Protein AF-A0A0J6UBH5-F1 (afdb_monomer_lite)

Secondary structure (DSSP, 8-state):
----EEE----S-HHHHTTB-SEEES-SEEEEEE----SS-SSS-GGGSTTHHHHHHHHHHHHHHHSS-EEEE--TTT-SEEEEEEESS-EEE----TT---EEEEEEE-TT-HHHHHHHIIIIISHHHHHHHHHHHTTB--TTT-BTBPPTT-SSTT---GGG-SSTTT-TTSSSPP------TT-

pLDDT: mean 91.79, std 8.65, range [55.69, 98.62]

Structure (mmCIF, N/CA/C/O backbone):
data_AF-A0A0J6UBH5-F1
#
_entry.id   AF-A0A0J6UBH5-F1
#
loop_
_atom_site.group_PDB
_atom_site.id
_atom_site.type_symbol
_atom_site.label_atom_id
_atom_site.label_alt_id
_atom_site.label_comp_id
_atom_site.label_asym_id
_atom_site.label_entity_id
_atom_site.label_seq_id
_atom_site.pdbx_PDB_ins_code
_atom_site.Cartn_x
_atom_site.Cartn_y
_atom_site.Cartn_z
_atom_site.occupancy
_atom_site.B_iso_or_equiv
_atom_site.auth_seq_id
_atom_site.auth_comp_id
_atom_site.auth_asym_id
_atom_site.auth_atom_id
_atom_site.pdbx_PDB_model_num
ATOM 1 N N . MET A 1 1 ? -21.261 4.735 -14.559 1.00 55.69 1 MET A N 1
ATOM 2 C CA . MET A 1 1 ? -20.209 3.841 -14.035 1.00 55.69 1 MET A CA 1
ATOM 3 C C . MET A 1 1 ? -20.757 3.149 -12.804 1.00 55.69 1 MET A C 1
ATOM 5 O O . MET A 1 1 ? -21.603 3.748 -12.148 1.00 55.69 1 MET A O 1
ATOM 9 N N . ALA A 1 2 ? -20.365 1.900 -12.548 1.00 64.56 2 ALA A N 1
ATOM 10 C CA . ALA A 1 2 ? -20.697 1.248 -11.283 1.00 64.56 2 ALA A CA 1
ATOM 11 C C . ALA A 1 2 ? -20.038 2.026 -10.136 1.00 64.56 2 ALA A C 1
ATOM 13 O O . ALA A 1 2 ? -18.933 2.537 -10.309 1.00 64.56 2 ALA A O 1
ATOM 14 N N . ASP A 1 3 ? -20.731 2.149 -9.008 1.00 82.44 3 ASP A N 1
ATOM 15 C CA . ASP A 1 3 ? -20.144 2.729 -7.805 1.00 82.44 3 ASP A CA 1
ATOM 16 C C . ASP A 1 3 ? -19.111 1.745 -7.243 1.00 82.44 3 ASP A C 1
ATOM 18 O O . ASP A 1 3 ? -19.461 0.633 -6.832 1.00 82.44 3 ASP A O 1
ATOM 22 N N . LEU A 1 4 ? -17.836 2.135 -7.307 1.00 92.00 4 LEU A N 1
ATOM 23 C CA . LEU A 1 4 ? -16.700 1.349 -6.827 1.00 92.00 4 LEU A CA 1
ATOM 24 C C . LEU A 1 4 ? -16.402 1.604 -5.348 1.00 92.00 4 LEU A C 1
ATOM 26 O O . LEU A 1 4 ? -15.476 1.002 -4.814 1.00 92.00 4 LEU A O 1
ATOM 30 N N . PHE A 1 5 ? -17.187 2.439 -4.673 1.00 95.19 5 PHE A N 1
ATOM 31 C CA . PHE A 1 5 ? -17.070 2.683 -3.245 1.00 95.19 5 PHE A CA 1
ATOM 32 C C . PHE A 1 5 ? -18.178 1.952 -2.480 1.00 95.19 5 PHE A C 1
ATOM 34 O O . PHE A 1 5 ? -19.341 1.945 -2.882 1.00 95.19 5 PHE A O 1
ATOM 41 N N . LYS A 1 6 ? -17.830 1.338 -1.346 1.00 94.25 6 LYS A N 1
ATOM 42 C CA . LYS A 1 6 ? -18.803 0.863 -0.355 1.00 94.25 6 LYS A CA 1
ATOM 43 C C . LYS A 1 6 ? -18.432 1.390 1.033 1.00 94.25 6 LYS A C 1
ATOM 45 O O . LYS A 1 6 ? -17.287 1.208 1.451 1.00 94.25 6 LYS A O 1
ATOM 50 N N . PRO A 1 7 ? -19.375 1.991 1.780 1.00 93.38 7 PRO A N 1
ATOM 51 C CA . PRO A 1 7 ? -19.155 2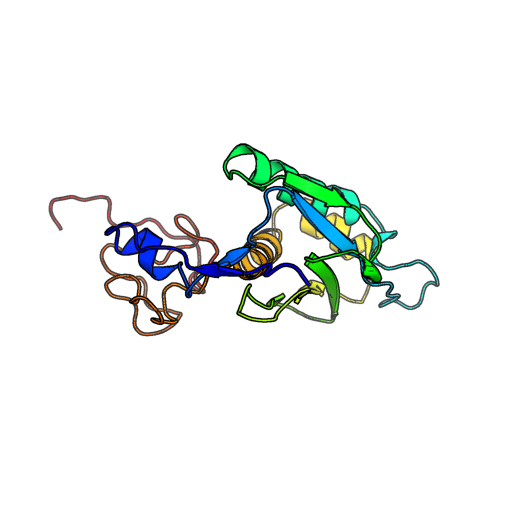.298 3.185 1.00 93.38 7 PRO A CA 1
ATOM 52 C C . PRO A 1 7 ? -18.850 1.029 3.986 1.00 93.38 7 PRO A C 1
ATOM 54 O O . PRO A 1 7 ? -19.449 -0.023 3.747 1.00 93.38 7 PRO A O 1
ATOM 57 N N . VAL A 1 8 ? -17.950 1.138 4.960 1.00 91.94 8 VAL A N 1
ATOM 58 C CA . VAL A 1 8 ? -17.619 0.050 5.889 1.00 91.94 8 VAL A CA 1
ATOM 59 C C . VAL A 1 8 ? -18.174 0.402 7.263 1.00 91.94 8 VAL A C 1
ATOM 61 O O . VAL A 1 8 ? -17.952 1.497 7.772 1.00 91.94 8 VAL A O 1
ATOM 64 N N . ALA A 1 9 ? -18.933 -0.520 7.852 1.00 90.88 9 ALA A N 1
ATOM 65 C CA . ALA A 1 9 ? -19.454 -0.357 9.202 1.00 90.88 9 ALA A CA 1
ATOM 66 C C . ALA A 1 9 ? -18.353 -0.596 10.244 1.00 90.88 9 ALA A C 1
ATOM 68 O O . ALA A 1 9 ? -17.495 -1.459 10.056 1.00 90.88 9 ALA A O 1
ATOM 69 N N . LEU A 1 10 ? -18.428 0.126 11.362 1.00 90.88 10 LEU A N 1
ATOM 70 C CA . LEU A 1 10 ? -17.539 -0.088 12.500 1.00 90.88 10 LEU A CA 1
ATOM 71 C C . LEU A 1 10 ? -17.796 -1.450 13.151 1.00 90.88 10 LEU A C 1
ATOM 73 O O . LEU A 1 10 ? -18.933 -1.920 13.243 1.00 90.88 10 LEU A O 1
ATOM 77 N N . THR A 1 11 ? -16.719 -2.066 13.614 1.00 92.00 11 THR A N 1
ATOM 78 C CA . THR A 1 11 ? -16.694 -3.396 14.228 1.00 92.00 11 THR A CA 1
ATOM 79 C C . THR A 1 11 ? -17.006 -3.356 15.724 1.00 92.00 11 THR A C 1
ATOM 81 O O . THR A 1 11 ? -17.387 -4.376 16.301 1.00 92.00 11 THR A O 1
ATOM 84 N N . GLY A 1 12 ? -16.845 -2.192 16.361 1.00 92.12 12 GLY A N 1
ATOM 85 C CA . GLY A 1 12 ? -16.895 -2.018 17.812 1.00 92.12 12 GLY A CA 1
ATOM 86 C C . GLY A 1 12 ? -15.552 -2.282 18.502 1.00 92.12 12 GLY A C 1
ATOM 87 O O . GLY A 1 12 ? -15.452 -2.110 19.717 1.00 92.12 12 GLY A O 1
ATOM 88 N N . ASN A 1 13 ? -14.517 -2.688 17.759 1.00 92.06 13 ASN A N 1
ATOM 89 C CA . ASN A 1 13 ? -13.154 -2.801 18.261 1.00 92.06 13 ASN A CA 1
ATOM 90 C C . ASN A 1 13 ? -12.383 -1.521 17.925 1.00 92.06 13 ASN A C 1
ATOM 92 O O . ASN A 1 13 ? -12.029 -1.298 16.772 1.00 92.06 13 ASN A O 1
ATOM 96 N N . ALA A 1 14 ? -12.054 -0.724 18.943 1.00 89.62 14 ALA A N 1
ATOM 97 C CA . ALA A 1 14 ? -11.378 0.563 18.767 1.00 89.62 14 ALA A CA 1
ATOM 98 C C . ALA A 1 14 ? -10.021 0.478 18.041 1.00 89.62 14 ALA A C 1
ATOM 100 O O . ALA A 1 14 ? -9.611 1.456 17.426 1.00 89.62 14 ALA A O 1
ATOM 101 N N . VAL A 1 15 ? -9.325 -0.665 18.091 1.00 89.44 15 VAL A N 1
ATOM 102 C CA . VAL A 1 15 ? -8.067 -0.861 17.352 1.00 89.44 15 VAL A CA 1
ATOM 103 C C . VAL A 1 15 ? -8.342 -0.965 15.857 1.00 89.44 15 VAL A C 1
ATOM 105 O O . VAL A 1 15 ? -7.745 -0.235 15.074 1.00 89.44 15 VAL A O 1
ATOM 108 N N . VAL A 1 16 ? -9.286 -1.822 15.466 1.00 91.62 16 VAL A N 1
ATOM 109 C CA . VAL A 1 16 ? -9.662 -2.017 14.057 1.00 91.62 16 VAL A CA 1
ATOM 110 C C . VAL A 1 16 ? -10.356 -0.772 13.510 1.00 91.62 16 VAL A C 1
ATOM 112 O O . VAL A 1 16 ? -9.998 -0.281 12.445 1.00 91.62 16 VAL A O 1
ATOM 115 N N . ASP A 1 17 ? -11.306 -0.227 14.266 1.00 92.12 17 ASP A N 1
ATOM 116 C CA . ASP A 1 17 ? -12.114 0.922 13.858 1.00 92.12 17 ASP A CA 1
ATOM 117 C C . ASP A 1 17 ? -11.266 2.185 13.676 1.00 92.12 17 ASP A C 1
ATOM 119 O O . ASP A 1 17 ? -11.584 3.000 12.814 1.00 92.12 17 ASP A O 1
ATOM 123 N N . SER A 1 18 ? -10.149 2.313 14.406 1.00 92.44 18 SER A N 1
ATOM 124 C CA . SER A 1 18 ? -9.205 3.425 14.222 1.00 92.44 18 SER A CA 1
ATOM 125 C C . SER A 1 18 ? -8.493 3.435 12.870 1.00 92.44 18 SER A C 1
ATOM 127 O O . SER A 1 18 ? -7.968 4.470 12.472 1.00 92.44 18 SER A O 1
ATOM 129 N N . LEU A 1 19 ? -8.474 2.297 12.172 1.00 94.19 19 LEU A N 1
ATOM 130 C CA . LEU A 1 19 ? -7.874 2.162 10.847 1.00 94.19 19 LEU A CA 1
ATOM 131 C C . LEU A 1 19 ? -8.915 2.298 9.731 1.00 94.19 19 LEU A C 1
ATOM 133 O O . LEU A 1 19 ? -8.538 2.383 8.571 1.00 94.19 19 LEU A O 1
ATOM 137 N N . ILE A 1 20 ? -10.213 2.309 10.033 1.00 91.75 20 ILE A N 1
ATOM 138 C CA . ILE A 1 20 ? -11.261 2.461 9.019 1.00 91.75 20 ILE A CA 1
ATOM 139 C C . ILE A 1 20 ? -11.473 3.959 8.774 1.00 91.75 20 ILE A C 1
ATOM 141 O O . ILE A 1 20 ? -11.759 4.699 9.708 1.00 91.75 20 ILE A O 1
ATOM 145 N N . ILE A 1 21 ? -11.400 4.410 7.519 1.00 86.44 21 ILE A N 1
ATOM 146 C CA . ILE A 1 21 ? -11.543 5.833 7.115 1.00 86.44 21 ILE A CA 1
ATOM 147 C C . ILE A 1 21 ? -12.786 6.106 6.251 1.00 86.44 21 ILE A C 1
ATOM 149 O O . ILE A 1 21 ? -12.882 7.072 5.509 1.00 86.44 21 ILE A O 1
ATOM 153 N N . GLY A 1 22 ? -13.797 5.240 6.348 1.00 80.81 22 GLY A N 1
ATOM 154 C CA . GLY A 1 22 ? -15.136 5.514 5.810 1.00 80.81 22 GLY A CA 1
ATOM 155 C C . GLY A 1 22 ? -15.597 4.597 4.680 1.00 80.81 22 GLY A C 1
ATOM 156 O O . GLY A 1 22 ? -16.806 4.478 4.472 1.00 80.81 22 GLY A O 1
ATOM 157 N N . GLY A 1 23 ? -14.705 3.870 4.006 1.00 89.38 23 GLY A N 1
ATOM 158 C CA . GLY A 1 23 ? -15.129 2.825 3.077 1.00 89.38 23 GLY A CA 1
ATOM 159 C C . GLY A 1 23 ? -14.006 2.069 2.383 1.00 89.38 23 GLY A C 1
ATOM 160 O O . GLY A 1 23 ? -12.828 2.282 2.640 1.00 89.38 23 GLY A O 1
ATOM 161 N N . ALA A 1 24 ? -14.408 1.144 1.520 1.00 94.69 24 ALA A N 1
ATOM 162 C CA . ALA A 1 24 ? -13.532 0.245 0.786 1.00 94.69 24 ALA A CA 1
ATOM 163 C C . ALA A 1 24 ? -13.988 0.136 -0.672 1.00 94.69 24 ALA A C 1
ATOM 165 O O . ALA A 1 24 ? -15.062 0.616 -1.050 1.00 94.69 24 ALA A O 1
ATOM 166 N N . TRP A 1 25 ? -13.203 -0.566 -1.483 1.00 96.50 25 TRP A N 1
ATOM 167 C CA . TRP A 1 25 ? -13.618 -0.913 -2.832 1.00 96.50 25 TRP A CA 1
ATOM 168 C C . TRP A 1 25 ? -14.851 -1.831 -2.840 1.00 96.50 25 TRP A C 1
ATOM 170 O O . TRP A 1 25 ? -14.930 -2.845 -2.136 1.00 96.50 25 TRP A O 1
ATOM 180 N N . ASN A 1 26 ? -15.819 -1.501 -3.687 1.00 95.94 26 ASN A N 1
ATOM 181 C CA . ASN A 1 26 ? -17.000 -2.305 -3.975 1.00 95.94 26 ASN A CA 1
ATOM 182 C C . ASN A 1 26 ? -16.742 -3.292 -5.123 1.00 95.94 26 ASN A C 1
ATOM 184 O O . ASN A 1 26 ? -17.467 -3.338 -6.115 1.00 95.94 26 ASN A O 1
ATOM 188 N N . ALA A 1 27 ? -15.671 -4.070 -4.992 1.00 94.56 27 ALA A N 1
ATOM 189 C CA . ALA A 1 27 ? -15.278 -5.100 -5.940 1.00 94.56 27 ALA A CA 1
ATOM 190 C C . ALA A 1 27 ? -14.711 -6.308 -5.186 1.00 94.56 27 ALA A C 1
ATOM 192 O O . ALA A 1 27 ? -14.121 -6.154 -4.119 1.00 94.56 27 ALA A O 1
ATOM 193 N N . ALA A 1 28 ? -14.911 -7.503 -5.741 1.00 95.50 28 ALA A N 1
ATOM 194 C CA . ALA A 1 28 ? -14.250 -8.721 -5.268 1.00 95.50 28 ALA A CA 1
ATOM 195 C C . ALA A 1 28 ? -12.888 -8.933 -5.946 1.00 95.50 28 ALA A C 1
ATOM 197 O O . ALA A 1 28 ? -12.066 -9.678 -5.436 1.00 95.50 28 ALA A O 1
ATOM 198 N N . THR A 1 29 ? -12.646 -8.265 -7.076 1.00 97.88 29 THR A N 1
ATOM 199 C CA . THR A 1 29 ? -11.381 -8.310 -7.807 1.00 97.88 29 THR A CA 1
ATOM 200 C C . THR A 1 29 ? -10.982 -6.893 -8.191 1.00 97.88 29 THR A C 1
ATOM 202 O O . THR A 1 29 ? -11.803 -6.163 -8.751 1.00 97.88 29 THR A O 1
ATOM 205 N N . LEU A 1 30 ? -9.742 -6.510 -7.899 1.00 98.12 30 LEU A N 1
ATOM 206 C CA . LEU A 1 30 ? -9.164 -5.220 -8.270 1.00 98.12 30 LEU A CA 1
ATOM 207 C C . LEU A 1 30 ? -8.087 -5.409 -9.331 1.00 98.12 30 LEU A C 1
ATOM 209 O O . LEU A 1 30 ? -7.245 -6.299 -9.229 1.00 98.12 30 LEU A O 1
ATOM 213 N N . THR A 1 31 ? -8.102 -4.546 -10.344 1.00 98.50 31 THR A N 1
ATOM 214 C CA . THR A 1 31 ? -7.020 -4.491 -11.328 1.00 98.50 31 THR A CA 1
ATOM 215 C C . THR A 1 31 ? -5.935 -3.553 -10.813 1.00 98.50 31 THR A C 1
ATOM 217 O O . THR A 1 31 ? -6.237 -2.406 -10.465 1.00 98.50 31 THR A O 1
ATOM 220 N N . TYR A 1 32 ? -4.687 -4.012 -10.776 1.00 98.62 32 TYR A N 1
ATOM 221 C CA . TYR A 1 32 ? -3.524 -3.160 -10.535 1.00 98.62 32 TYR A CA 1
ATOM 222 C C . TYR A 1 32 ? -2.697 -3.003 -11.811 1.00 98.62 32 TYR A C 1
ATOM 224 O O . TYR A 1 32 ? -2.703 -3.876 -12.678 1.00 98.62 32 TYR A O 1
ATOM 232 N N . GLY A 1 33 ? -2.001 -1.879 -11.934 1.00 98.44 33 GLY A N 1
ATOM 233 C CA . GLY A 1 33 ? -1.158 -1.574 -13.086 1.00 98.44 33 GLY A CA 1
ATOM 234 C C . GLY A 1 33 ? 0.050 -0.745 -12.679 1.00 98.44 33 GLY A C 1
ATOM 235 O O . GLY A 1 33 ? 0.047 -0.109 -11.628 1.00 98.44 33 GLY A O 1
ATOM 236 N N . PHE A 1 34 ? 1.075 -0.754 -13.522 1.00 98.56 34 PHE A N 1
ATOM 237 C CA . PHE A 1 34 ? 2.357 -0.103 -13.269 1.00 98.56 34 PHE A CA 1
ATOM 238 C C . PHE A 1 34 ? 2.522 1.096 -14.196 1.00 98.56 34 PHE A C 1
ATOM 240 O O . PHE A 1 34 ? 2.396 0.961 -15.414 1.00 98.56 34 PHE A O 1
ATOM 247 N N . LYS A 1 35 ? 2.747 2.275 -13.619 1.00 97.62 35 LYS A N 1
ATOM 248 C CA . LYS A 1 35 ? 2.962 3.507 -14.375 1.00 97.62 35 LYS A CA 1
ATOM 249 C C . LYS A 1 35 ? 4.303 3.417 -15.095 1.00 97.62 35 LYS A C 1
ATOM 251 O O . LYS A 1 35 ? 5.305 3.129 -14.457 1.00 97.62 35 LYS A O 1
ATOM 256 N N . ALA A 1 36 ? 4.302 3.689 -16.398 1.00 97.25 36 ALA A N 1
ATOM 257 C CA . ALA A 1 36 ? 5.528 3.694 -17.185 1.00 97.25 36 ALA A CA 1
ATOM 258 C C . ALA A 1 36 ? 6.434 4.854 -16.756 1.00 97.25 36 ALA A C 1
ATOM 260 O O . ALA A 1 36 ? 6.004 6.017 -16.783 1.00 97.25 36 ALA A O 1
ATOM 261 N N . GLN A 1 37 ? 7.657 4.533 -16.345 1.00 97.25 37 GLN A N 1
ATOM 262 C CA . GLN A 1 37 ? 8.640 5.479 -15.811 1.00 97.25 37 GLN A CA 1
ATOM 263 C C . GLN A 1 37 ? 10.063 5.047 -16.205 1.00 97.25 37 GLN A C 1
ATOM 265 O O . GLN A 1 37 ? 10.254 3.919 -16.629 1.00 97.25 37 GLN A O 1
ATOM 270 N N . ASP A 1 38 ? 11.032 5.957 -16.131 1.00 97.19 38 ASP A N 1
ATOM 271 C CA . ASP A 1 38 ? 12.460 5.691 -16.396 1.00 97.19 38 ASP A CA 1
ATOM 272 C C . ASP A 1 38 ? 13.270 6.684 -15.541 1.00 97.19 38 ASP A C 1
ATOM 274 O O . ASP A 1 38 ? 13.708 7.740 -16.014 1.00 97.19 38 ASP A O 1
ATOM 278 N N . ILE A 1 39 ? 13.309 6.433 -14.228 1.00 97.12 39 ILE A N 1
ATOM 279 C CA . ILE A 1 39 ? 13.870 7.335 -13.208 1.00 97.12 39 ILE A CA 1
ATOM 280 C C . ILE A 1 39 ? 15.372 7.531 -13.407 1.00 97.12 39 ILE A C 1
ATOM 282 O O . ILE A 1 39 ? 15.858 8.658 -13.256 1.00 97.12 39 ILE A O 1
ATOM 286 N N . ASP A 1 40 ? 16.106 6.464 -13.730 1.00 95.56 40 ASP A N 1
ATOM 287 C CA . ASP A 1 40 ? 17.561 6.516 -13.906 1.00 95.56 40 ASP A CA 1
ATOM 288 C C . ASP A 1 40 ? 18.001 6.745 -15.371 1.00 95.56 40 ASP A C 1
ATOM 290 O O . ASP A 1 40 ? 19.198 6.859 -15.660 1.00 95.56 40 ASP A O 1
ATOM 294 N N . ALA A 1 41 ? 17.029 6.964 -16.268 1.00 95.88 41 ALA A N 1
ATOM 295 C CA . ALA A 1 41 ? 17.195 7.351 -17.669 1.00 95.88 41 ALA A CA 1
ATOM 296 C C . ALA A 1 41 ? 18.014 6.345 -18.499 1.00 95.88 41 ALA A C 1
ATOM 298 O O . ALA A 1 41 ? 18.800 6.736 -19.377 1.00 95.88 41 ALA A O 1
ATOM 299 N N . ASN A 1 42 ? 17.851 5.051 -18.223 1.00 95.38 42 ASN A N 1
ATOM 300 C CA . ASN A 1 42 ? 18.552 3.970 -18.913 1.00 95.38 42 ASN A CA 1
ATOM 301 C C . ASN A 1 42 ? 17.777 3.420 -20.134 1.00 95.38 42 ASN A C 1
ATOM 303 O O . ASN A 1 42 ? 18.336 2.639 -20.916 1.00 95.38 42 ASN A O 1
ATOM 307 N N . GLY A 1 43 ? 16.534 3.871 -20.346 1.00 96.81 43 GLY A N 1
ATOM 308 C CA . GLY A 1 43 ? 15.666 3.472 -21.455 1.00 96.81 43 GLY A CA 1
ATOM 309 C C . GLY A 1 43 ? 14.872 2.181 -21.226 1.00 96.81 43 GLY A C 1
ATOM 310 O O . GLY A 1 43 ? 14.306 1.653 -22.190 1.00 96.81 43 GLY A O 1
ATOM 311 N N . ILE A 1 44 ? 14.849 1.661 -20.001 1.00 96.94 44 ILE A N 1
ATOM 312 C CA . ILE A 1 44 ? 14.022 0.541 -19.542 1.00 96.94 44 ILE A CA 1
ATOM 313 C C . ILE A 1 44 ? 12.916 1.124 -18.657 1.00 96.94 44 ILE A C 1
ATOM 315 O O . ILE A 1 44 ? 13.123 2.118 -17.975 1.00 96.94 44 ILE A O 1
ATOM 319 N N . ASP A 1 45 ? 11.718 0.540 -18.711 1.00 97.69 45 ASP A N 1
ATOM 320 C CA . ASP A 1 45 ? 10.651 0.941 -17.795 1.00 97.69 45 ASP A CA 1
ATOM 321 C C . ASP A 1 45 ? 11.032 0.533 -16.363 1.00 97.69 45 ASP A C 1
ATOM 323 O O . ASP A 1 45 ? 11.412 -0.620 -16.149 1.00 97.69 45 ASP A O 1
ATOM 327 N N . ASP A 1 46 ? 10.900 1.431 -15.389 1.00 97.38 46 ASP A N 1
ATOM 328 C CA . ASP A 1 46 ? 11.323 1.217 -14.001 1.00 97.38 46 ASP A CA 1
ATOM 329 C C . ASP A 1 46 ? 10.784 -0.101 -13.420 1.00 97.38 46 ASP A C 1
ATOM 331 O O . ASP A 1 46 ? 11.488 -0.818 -12.711 1.00 97.38 46 ASP A O 1
ATOM 335 N N . PHE A 1 47 ? 9.537 -0.470 -13.734 1.00 97.31 47 PHE A N 1
ATOM 336 C CA . PHE A 1 47 ? 8.936 -1.717 -13.241 1.00 97.31 47 PHE A CA 1
ATOM 337 C C . PHE A 1 47 ? 9.400 -2.977 -13.987 1.00 97.31 47 PHE A C 1
ATOM 339 O O . PHE A 1 47 ? 9.157 -4.088 -13.508 1.00 97.31 47 PHE A O 1
ATOM 346 N N . ASP A 1 48 ? 10.056 -2.827 -15.136 1.00 97.31 48 ASP A N 1
ATOM 347 C CA . ASP A 1 48 ? 10.753 -3.903 -15.849 1.00 97.31 48 ASP A CA 1
ATOM 348 C C . ASP A 1 48 ? 12.218 -4.047 -15.393 1.00 97.31 48 ASP A C 1
ATOM 350 O O . ASP A 1 48 ? 12.912 -4.988 -15.798 1.00 97.31 48 ASP A O 1
ATOM 354 N N . GLU A 1 49 ? 12.692 -3.168 -14.508 1.00 96.19 49 GLU A N 1
ATOM 355 C CA . GLU A 1 49 ? 14.005 -3.277 -13.890 1.00 96.19 49 GLU A CA 1
ATOM 356 C C . GLU A 1 49 ? 13.993 -4.115 -12.613 1.00 96.19 49 GLU A C 1
ATOM 358 O O . GLU A 1 49 ? 13.316 -3.826 -11.629 1.00 96.19 49 GLU A O 1
ATOM 363 N N . GLY A 1 50 ? 14.820 -5.159 -12.583 1.00 93.00 50 GLY A N 1
ATOM 364 C CA . GLY A 1 50 ? 14.863 -6.047 -11.426 1.00 93.00 50 GLY A CA 1
ATOM 365 C C . GLY A 1 50 ? 13.591 -6.878 -11.338 1.00 93.00 50 GLY A C 1
ATOM 366 O O . GLY A 1 50 ? 13.233 -7.550 -12.302 1.00 93.00 50 GLY A O 1
ATOM 367 N N . ASP A 1 51 ? 12.959 -6.905 -10.167 1.00 93.00 51 ASP A N 1
ATOM 368 C CA . ASP A 1 51 ? 11.838 -7.813 -9.916 1.00 93.00 51 ASP A CA 1
ATOM 369 C C . ASP A 1 51 ? 10.572 -7.144 -9.361 1.00 93.00 51 ASP A C 1
ATOM 371 O O . ASP A 1 51 ? 9.661 -7.837 -8.905 1.00 93.00 51 ASP A O 1
ATOM 375 N N . TRP A 1 52 ? 10.466 -5.815 -9.468 1.00 95.31 52 TRP A N 1
ATOM 376 C CA . TRP A 1 52 ? 9.370 -5.036 -8.887 1.00 95.31 52 TRP A CA 1
ATOM 377 C C . TRP A 1 52 ? 7.986 -5.652 -9.106 1.00 95.31 52 TRP A C 1
ATOM 379 O O . TRP A 1 52 ? 7.236 -5.823 -8.148 1.00 95.31 52 TRP A O 1
ATOM 389 N N . LYS A 1 53 ? 7.650 -6.071 -10.332 1.00 95.94 53 LYS A N 1
ATOM 390 C CA . LYS A 1 53 ? 6.347 -6.701 -10.616 1.00 95.94 53 LYS A CA 1
ATOM 391 C C . LYS A 1 53 ? 6.090 -7.957 -9.778 1.00 95.94 53 LYS A C 1
ATOM 393 O O . LYS A 1 53 ? 4.987 -8.132 -9.264 1.00 95.94 53 LYS A O 1
ATOM 398 N N . ALA A 1 54 ? 7.102 -8.808 -9.599 1.00 95.12 54 ALA A N 1
ATOM 399 C CA . ALA A 1 54 ? 7.002 -9.988 -8.745 1.00 95.12 54 ALA A CA 1
ATOM 400 C C . ALA A 1 54 ? 6.833 -9.597 -7.270 1.00 95.12 54 ALA A C 1
ATOM 402 O O . ALA A 1 54 ? 5.981 -10.161 -6.588 1.00 95.12 54 ALA A O 1
ATOM 403 N N . PHE A 1 55 ? 7.570 -8.588 -6.800 1.00 94.69 55 PHE A N 1
ATOM 404 C CA . PHE A 1 55 ? 7.457 -8.083 -5.431 1.00 94.69 55 PHE A CA 1
ATOM 405 C C . PHE A 1 55 ? 6.048 -7.551 -5.115 1.00 94.69 55 PHE A C 1
ATOM 407 O O . PHE A 1 55 ? 5.440 -7.959 -4.125 1.00 94.69 55 PHE A O 1
ATOM 414 N N . TYR A 1 56 ? 5.479 -6.708 -5.983 1.00 96.00 56 TYR A N 1
ATOM 415 C CA . TYR A 1 56 ? 4.102 -6.226 -5.822 1.00 96.00 56 TYR A CA 1
ATOM 416 C C . TYR A 1 56 ? 3.086 -7.367 -5.887 1.00 96.00 56 TYR A C 1
ATOM 418 O O . TYR A 1 56 ? 2.162 -7.418 -5.073 1.00 96.00 56 TYR A O 1
ATOM 426 N N . LYS A 1 57 ? 3.272 -8.314 -6.816 1.00 96.25 57 LYS A N 1
ATOM 427 C CA . LYS A 1 57 ? 2.413 -9.494 -6.913 1.00 96.25 57 LYS A CA 1
ATOM 428 C C . LYS A 1 57 ? 2.405 -10.303 -5.613 1.00 96.25 57 LYS A C 1
ATOM 430 O O . LYS A 1 57 ? 1.338 -10.715 -5.174 1.00 96.25 57 LYS A O 1
ATOM 435 N N . GLU A 1 58 ? 3.554 -10.499 -4.975 1.00 94.88 58 GLU A N 1
ATOM 436 C CA . GLU A 1 58 ? 3.641 -11.214 -3.696 1.00 94.88 58 GLU A CA 1
ATOM 437 C C . GLU A 1 58 ? 2.892 -10.495 -2.567 1.00 94.88 58 GLU A C 1
ATOM 439 O O . GLU A 1 58 ? 2.238 -11.154 -1.754 1.00 94.88 58 GLU A O 1
ATOM 444 N N . ILE A 1 59 ? 2.924 -9.157 -2.528 1.00 94.94 59 ILE A N 1
ATOM 445 C CA . ILE A 1 59 ? 2.125 -8.383 -1.567 1.00 94.94 59 ILE A CA 1
ATOM 446 C C . ILE A 1 59 ? 0.631 -8.609 -1.820 1.00 94.94 59 ILE A C 1
ATOM 448 O O . ILE A 1 59 ? -0.104 -8.929 -0.885 1.00 94.94 59 ILE A O 1
ATOM 452 N N . TYR A 1 60 ? 0.175 -8.493 -3.068 1.00 97.50 60 TYR A N 1
ATOM 453 C CA . TYR A 1 60 ? -1.233 -8.705 -3.412 1.00 97.50 60 TYR A CA 1
ATOM 454 C C . TYR A 1 60 ? -1.703 -10.143 -3.161 1.00 97.50 60 TYR A C 1
ATOM 456 O O . TYR A 1 60 ? -2.799 -10.350 -2.632 1.00 97.50 60 TYR A O 1
ATOM 464 N N . ASP A 1 61 ? -0.871 -11.138 -3.470 1.00 96.62 61 ASP A N 1
ATOM 465 C CA . ASP A 1 61 ? -1.147 -12.545 -3.173 1.00 96.62 61 ASP A CA 1
ATOM 466 C C . ASP A 1 61 ? -1.249 -12.759 -1.650 1.00 96.62 61 ASP A C 1
ATOM 468 O O . ASP A 1 61 ? -2.154 -13.445 -1.174 1.00 96.62 61 ASP A O 1
ATOM 472 N N . SER A 1 62 ? -0.373 -12.120 -0.864 1.00 95.00 62 SER A N 1
ATOM 473 C CA . SER A 1 62 ? -0.432 -12.145 0.602 1.00 95.00 62 SER A CA 1
ATOM 474 C C . SER A 1 62 ? -1.734 -11.543 1.136 1.00 95.00 62 SER A C 1
ATOM 476 O O . SER A 1 62 ? -2.397 -12.170 1.963 1.00 95.00 62 SER A O 1
ATOM 478 N N . VAL A 1 63 ? -2.150 -10.379 0.624 1.00 96.38 63 VAL A N 1
ATOM 479 C CA . VAL A 1 63 ? -3.427 -9.746 0.998 1.00 96.38 63 VAL A CA 1
ATOM 480 C C . VAL A 1 63 ? -4.614 -10.644 0.651 1.00 96.38 63 VAL A C 1
ATOM 482 O O . VAL A 1 63 ? -5.480 -10.861 1.498 1.00 96.38 63 VAL A O 1
ATOM 485 N N . SER A 1 64 ? -4.625 -11.237 -0.545 1.00 97.44 64 SER A N 1
ATOM 486 C CA . SER A 1 64 ? -5.698 -12.146 -0.990 1.00 97.44 64 SER A CA 1
ATOM 487 C C . SER A 1 64 ? -5.834 -13.388 -0.100 1.00 97.44 64 SER A C 1
ATOM 489 O O . SER A 1 64 ? -6.914 -13.964 0.011 1.00 97.44 64 SER A O 1
ATOM 491 N N . ASN A 1 65 ? -4.760 -13.807 0.580 1.00 97.12 65 ASN A N 1
ATOM 492 C CA . ASN A 1 65 ? -4.803 -14.968 1.474 1.00 97.12 65 ASN A CA 1
ATOM 493 C C . ASN A 1 65 ? -5.606 -14.724 2.761 1.00 97.12 65 ASN A C 1
ATOM 495 O O . ASN A 1 65 ? -6.050 -15.692 3.382 1.00 97.12 65 ASN A O 1
ATOM 499 N N . PHE A 1 66 ? -5.772 -13.470 3.195 1.00 94.69 66 PHE A N 1
ATOM 500 C CA . PHE A 1 66 ? -6.504 -13.142 4.427 1.00 94.69 66 PHE A CA 1
ATOM 501 C C . PHE A 1 66 ? -7.695 -12.200 4.219 1.00 94.69 66 PHE A C 1
ATOM 503 O O . PHE A 1 66 ? -8.557 -12.112 5.096 1.00 94.69 66 PHE A O 1
ATOM 510 N N . ALA A 1 67 ? -7.765 -11.502 3.087 1.00 93.88 67 ALA A N 1
ATOM 511 C CA . ALA A 1 67 ? -8.853 -10.601 2.739 1.00 93.88 67 ALA A CA 1
ATOM 512 C C . ALA A 1 67 ? -9.722 -11.191 1.620 1.00 93.88 67 ALA A C 1
ATOM 514 O O . ALA A 1 67 ? -9.246 -11.892 0.737 1.00 93.88 67 ALA A O 1
ATOM 515 N N . ALA A 1 68 ? -11.019 -10.878 1.631 1.00 94.50 68 ALA A N 1
ATOM 516 C CA . ALA A 1 68 ? -11.958 -11.301 0.590 1.00 94.50 68 ALA A CA 1
ATOM 517 C C . ALA A 1 68 ? -11.888 -10.380 -0.647 1.00 94.50 68 ALA A C 1
ATOM 519 O O . ALA A 1 68 ? -12.881 -9.746 -1.015 1.00 94.50 68 ALA A O 1
ATOM 520 N N . VAL A 1 69 ? -10.697 -10.262 -1.234 1.00 96.62 69 VAL A N 1
ATOM 521 C CA . VAL A 1 69 ? -10.412 -9.496 -2.451 1.00 96.62 69 VAL A CA 1
ATOM 522 C C . VAL A 1 69 ? -9.279 -10.173 -3.216 1.00 96.62 69 VAL A C 1
ATOM 524 O O . VAL A 1 69 ? -8.268 -10.530 -2.623 1.00 96.62 69 VAL A O 1
ATOM 527 N N . ASP A 1 70 ? -9.459 -10.324 -4.522 1.00 98.38 70 ASP A N 1
ATOM 528 C CA . ASP A 1 70 ? -8.443 -10.815 -5.447 1.00 98.38 70 ASP A CA 1
ATOM 529 C C . ASP A 1 70 ? -7.820 -9.652 -6.229 1.00 98.38 70 ASP A C 1
ATOM 531 O O . ASP A 1 70 ? -8.446 -8.605 -6.434 1.00 98.38 70 ASP A O 1
ATOM 535 N N . PHE A 1 71 ? -6.612 -9.858 -6.747 1.00 98.62 71 PHE A N 1
ATOM 536 C CA . PHE A 1 71 ? -5.909 -8.869 -7.561 1.00 98.62 71 PHE A CA 1
ATOM 537 C C . PHE A 1 71 ? -5.490 -9.453 -8.904 1.00 98.62 71 PHE A C 1
ATOM 539 O O . PHE A 1 71 ? -5.028 -10.592 -8.990 1.00 98.62 71 PHE A O 1
ATOM 546 N N . VAL A 1 72 ? -5.627 -8.653 -9.958 1.00 98.38 72 VAL A N 1
ATOM 547 C CA . VAL A 1 72 ? -5.183 -9.012 -11.307 1.00 98.38 72 VAL A CA 1
ATOM 548 C C . VAL A 1 72 ? -4.334 -7.892 -11.888 1.00 98.38 72 VAL A C 1
ATOM 550 O O . VAL A 1 72 ? -4.688 -6.721 -11.786 1.00 98.38 72 VAL A O 1
ATOM 553 N N . GLU A 1 73 ? -3.209 -8.244 -12.502 1.00 98.38 73 GLU A N 1
ATOM 554 C CA . GLU A 1 73 ? -2.415 -7.275 -13.255 1.00 98.38 73 GLU A CA 1
ATOM 555 C C . GLU A 1 73 ? -3.146 -6.904 -14.551 1.00 98.38 73 GLU A C 1
ATOM 557 O O . GLU A 1 73 ? -3.676 -7.773 -15.251 1.00 98.38 73 GLU A O 1
ATOM 562 N N . GLY A 1 74 ? -3.164 -5.618 -14.883 1.00 97.94 74 GLY A N 1
ATOM 563 C CA . GLY A 1 74 ? -3.717 -5.088 -16.123 1.00 97.94 74 GLY A CA 1
ATOM 564 C C . GLY A 1 74 ? -2.990 -3.824 -16.569 1.00 97.94 74 GLY A C 1
ATOM 565 O O . GLY A 1 74 ? -1.945 -3.457 -16.031 1.00 97.94 74 GLY A O 1
ATOM 566 N N . THR A 1 75 ? -3.538 -3.143 -17.575 1.00 97.62 75 THR A N 1
ATOM 567 C CA . THR A 1 75 ? -2.975 -1.858 -18.013 1.00 97.62 75 THR A CA 1
ATOM 568 C C . THR A 1 75 ? -3.361 -0.742 -17.043 1.00 97.62 75 THR A C 1
ATOM 570 O O . THR A 1 75 ? -4.371 -0.835 -16.341 1.00 97.62 75 THR A O 1
ATOM 573 N N . VAL A 1 76 ? -2.589 0.347 -17.023 1.00 96.75 76 VAL A N 1
ATOM 574 C CA . VAL A 1 76 ? -2.857 1.514 -16.162 1.00 96.75 76 VAL A CA 1
ATOM 575 C C . VAL A 1 76 ? -4.249 2.100 -16.417 1.00 96.75 76 VAL A C 1
ATOM 577 O O . VAL A 1 76 ? -4.920 2.521 -15.483 1.00 96.75 76 VAL A O 1
ATOM 580 N N . GLU A 1 77 ? -4.734 2.065 -17.659 1.00 96.12 77 GLU A N 1
ATOM 581 C CA . GLU A 1 77 ? -6.057 2.579 -18.040 1.00 96.12 77 GLU A CA 1
ATOM 582 C C . GLU A 1 77 ? -7.215 1.739 -17.482 1.00 96.12 77 GLU A C 1
ATOM 584 O O . GLU A 1 77 ? -8.343 2.223 -17.387 1.00 96.12 77 GLU A O 1
ATOM 589 N N . GLN A 1 78 ? -6.955 0.472 -17.156 1.00 95.50 78 GLN A N 1
ATOM 590 C CA . GLN A 1 78 ? -7.933 -0.460 -16.590 1.00 95.50 78 GLN A CA 1
ATOM 591 C C . GLN A 1 78 ? -7.799 -0.590 -15.068 1.00 95.50 78 GLN A C 1
ATOM 593 O O . GLN A 1 78 ? -8.714 -1.100 -14.415 1.00 95.50 78 GLN A O 1
ATOM 598 N N . ALA A 1 79 ? -6.670 -0.152 -14.510 1.00 97.81 79 ALA A N 1
ATOM 599 C CA . ALA A 1 79 ? -6.321 -0.335 -13.115 1.00 97.81 79 ALA A CA 1
ATOM 600 C C . ALA A 1 79 ? -7.140 0.564 -12.179 1.00 97.81 79 ALA A C 1
ATOM 602 O O . ALA A 1 79 ? -7.320 1.759 -12.407 1.00 97.81 79 ALA A O 1
ATOM 603 N N . GLN A 1 80 ? -7.595 -0.020 -11.073 1.00 98.00 80 GLN A N 1
ATOM 604 C CA . GLN A 1 80 ? -8.083 0.722 -9.911 1.00 98.00 80 GLN A CA 1
ATOM 605 C C . GLN A 1 80 ? -6.903 1.141 -9.024 1.00 98.00 80 GLN A C 1
ATOM 607 O O . GLN A 1 80 ? -6.952 2.195 -8.393 1.00 98.00 80 GLN A O 1
ATOM 612 N N . LEU A 1 81 ? -5.844 0.325 -8.996 1.00 98.50 81 LEU A N 1
ATOM 613 C CA . LEU A 1 81 ? -4.650 0.526 -8.177 1.00 98.50 81 LEU A CA 1
ATOM 614 C C . LEU A 1 81 ? -3.432 0.761 -9.079 1.00 98.50 81 LEU A C 1
ATOM 616 O O . LEU A 1 81 ? -2.852 -0.187 -9.609 1.00 98.50 81 LEU A O 1
ATOM 620 N N . ILE A 1 82 ? -3.033 2.015 -9.262 1.00 98.62 82 ILE A N 1
ATOM 621 C CA . ILE A 1 82 ? -1.905 2.378 -10.129 1.00 98.62 82 ILE A CA 1
ATOM 622 C C . ILE A 1 82 ? -0.651 2.529 -9.270 1.00 98.62 82 ILE A C 1
ATOM 624 O O . ILE A 1 82 ? -0.593 3.392 -8.399 1.00 98.62 82 ILE A O 1
ATOM 628 N N . GLN A 1 83 ? 0.357 1.702 -9.520 1.00 98.31 83 GLN A N 1
ATOM 629 C CA . GLN A 1 83 ? 1.630 1.729 -8.808 1.00 98.31 83 GLN A CA 1
ATOM 630 C C . GLN A 1 83 ? 2.620 2.618 -9.554 1.00 98.31 83 GLN A C 1
ATOM 632 O O . GLN A 1 83 ? 2.751 2.515 -10.776 1.00 98.31 83 GLN A O 1
ATOM 637 N N . ARG A 1 84 ? 3.319 3.480 -8.818 1.00 97.31 84 ARG A N 1
ATOM 638 C CA . ARG A 1 84 ? 4.435 4.287 -9.318 1.00 97.31 84 ARG A CA 1
ATOM 639 C C . ARG A 1 84 ? 5.605 4.229 -8.339 1.00 97.31 84 ARG A C 1
ATOM 641 O O . ARG A 1 84 ? 5.400 4.003 -7.145 1.00 97.31 84 ARG A O 1
ATOM 648 N N . LEU A 1 85 ? 6.806 4.462 -8.838 1.00 97.06 85 LEU A N 1
ATOM 649 C CA . LEU A 1 85 ? 7.989 4.703 -8.017 1.00 97.06 85 LEU A CA 1
ATOM 650 C C . LEU A 1 85 ? 8.312 6.195 -8.062 1.00 97.06 85 LEU A C 1
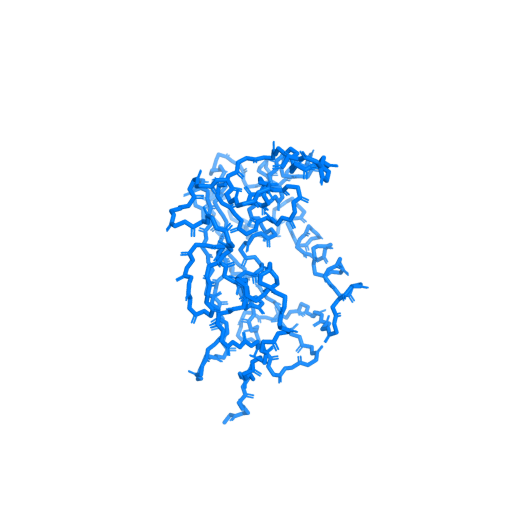ATOM 652 O O . LEU A 1 85 ? 8.145 6.830 -9.099 1.00 97.06 85 LEU A O 1
ATOM 656 N N . ASP A 1 86 ? 8.764 6.756 -6.947 1.00 95.81 86 ASP A N 1
ATOM 657 C CA . ASP A 1 86 ? 9.199 8.153 -6.876 1.00 95.81 86 ASP A CA 1
ATOM 658 C C . ASP A 1 86 ? 10.649 8.238 -6.388 1.00 95.81 86 ASP A C 1
ATOM 660 O O . ASP A 1 86 ? 11.214 7.286 -5.855 1.00 95.81 86 ASP A O 1
ATOM 664 N N . VAL A 1 87 ? 11.282 9.396 -6.557 1.00 94.94 87 VAL A N 1
ATOM 665 C CA . VAL A 1 87 ? 12.637 9.634 -6.046 1.00 94.94 87 VAL A CA 1
ATOM 666 C C . VAL A 1 87 ? 12.568 10.107 -4.596 1.00 94.94 87 VAL A C 1
ATOM 668 O O . VAL A 1 87 ? 11.975 11.147 -4.311 1.00 94.94 87 VAL A O 1
ATOM 671 N N . GLY A 1 88 ? 13.241 9.401 -3.685 1.00 91.56 88 GLY A N 1
ATOM 672 C CA . GLY A 1 88 ? 13.365 9.806 -2.282 1.00 91.56 88 GLY A CA 1
ATOM 673 C C . GLY A 1 88 ? 12.944 8.722 -1.296 1.00 91.56 88 GLY A C 1
ATOM 674 O O . GLY A 1 88 ? 13.003 7.539 -1.601 1.00 91.56 88 GLY A O 1
ATOM 675 N N . GLY A 1 89 ? 12.571 9.130 -0.082 1.00 88.31 89 GLY A N 1
ATOM 676 C CA . GLY A 1 89 ? 12.064 8.226 0.953 1.00 88.31 89 GLY A CA 1
ATOM 677 C C . GLY A 1 89 ? 10.611 8.531 1.309 1.00 88.31 89 GLY A C 1
ATOM 678 O O . GLY A 1 89 ? 10.173 9.672 1.173 1.00 88.31 89 GLY A O 1
ATOM 679 N N . GLY A 1 90 ? 9.902 7.522 1.817 1.00 90.69 90 GLY A N 1
ATOM 680 C CA . GLY A 1 90 ? 8.481 7.605 2.165 1.00 90.69 90 GLY A CA 1
ATOM 681 C C . GLY A 1 90 ? 7.575 7.094 1.048 1.00 90.69 90 GLY A C 1
ATOM 682 O O . GLY A 1 90 ? 8.041 6.459 0.103 1.00 90.69 90 GLY A O 1
ATOM 683 N N . GLY A 1 91 ? 6.283 7.360 1.175 1.00 94.88 91 GLY A N 1
ATOM 684 C CA . GLY A 1 91 ? 5.277 6.970 0.203 1.00 94.88 91 GLY A CA 1
ATOM 685 C C . GLY A 1 91 ? 4.054 7.870 0.283 1.00 94.88 91 GLY A C 1
ATOM 686 O O . GLY A 1 91 ? 3.949 8.726 1.165 1.00 94.88 91 GLY A O 1
ATOM 687 N N . GLU A 1 92 ? 3.168 7.705 -0.689 1.00 96.12 92 GLU A N 1
ATOM 688 C CA . GLU A 1 92 ? 1.845 8.311 -0.657 1.00 96.12 92 GLU A CA 1
ATOM 689 C C . GLU A 1 92 ? 0.835 7.443 -1.407 1.00 96.12 92 GLU A C 1
ATOM 691 O O . GLU A 1 92 ? 1.128 6.856 -2.453 1.00 96.12 92 GLU A O 1
ATOM 696 N N . SER A 1 93 ? -0.399 7.416 -0.920 1.00 97.19 93 SER A N 1
ATOM 697 C CA . SER A 1 93 ? -1.494 6.741 -1.597 1.00 97.19 93 SER A CA 1
ATOM 698 C C . SER A 1 93 ? -2.806 7.474 -1.387 1.00 97.19 93 SER A C 1
ATOM 700 O O . SER A 1 93 ? -3.079 8.042 -0.330 1.00 97.19 93 SER A O 1
ATOM 702 N N . GLY A 1 94 ? -3.658 7.410 -2.407 1.00 94.50 94 GLY A N 1
ATOM 703 C CA . GLY A 1 94 ? -5.074 7.708 -2.239 1.00 94.50 94 GLY A CA 1
ATOM 704 C C . GLY A 1 94 ? -5.798 6.615 -1.452 1.00 94.50 94 GLY A C 1
ATOM 705 O O . GLY A 1 94 ? -5.250 5.542 -1.180 1.00 94.50 94 GLY A O 1
ATOM 706 N N . THR A 1 95 ? -7.067 6.880 -1.152 1.00 94.31 95 THR A N 1
ATOM 707 C CA . THR A 1 95 ? -7.974 5.954 -0.471 1.00 94.31 95 THR A CA 1
ATOM 708 C C . THR A 1 95 ? -9.292 5.842 -1.254 1.00 94.31 95 THR A C 1
ATOM 710 O O . THR A 1 95 ? -9.692 6.794 -1.943 1.00 94.31 95 THR A O 1
ATOM 713 N N . PRO A 1 96 ? -9.994 4.694 -1.201 1.00 94.75 96 PRO A N 1
ATOM 714 C CA . PRO A 1 96 ? -11.297 4.544 -1.841 1.00 94.75 96 PRO A CA 1
ATOM 715 C C . PRO A 1 96 ? -12.294 5.555 -1.272 1.00 94.75 96 PRO A C 1
ATOM 717 O O . PRO A 1 96 ? -12.524 5.608 -0.067 1.00 94.75 96 PRO A O 1
ATOM 720 N N . SER A 1 97 ? -12.921 6.343 -2.142 1.00 93.19 97 SER A N 1
ATOM 721 C CA . SER A 1 97 ? -13.893 7.368 -1.748 1.00 93.19 97 SER A CA 1
ATOM 722 C C . SER A 1 97 ? -14.966 7.568 -2.828 1.00 93.19 97 SER A C 1
ATOM 724 O O . SER A 1 97 ? -14.786 7.121 -3.967 1.00 93.19 97 SER A O 1
ATOM 726 N N . PRO A 1 98 ? -16.117 8.194 -2.507 1.00 93.62 98 PRO A N 1
ATOM 727 C CA . PRO A 1 98 ? -17.211 8.356 -3.461 1.00 93.62 98 PRO A CA 1
ATOM 728 C C . PRO A 1 98 ? -16.773 9.019 -4.774 1.00 93.62 98 PRO A C 1
ATOM 730 O O . PRO A 1 98 ? -16.256 10.134 -4.785 1.00 93.62 98 PRO A O 1
ATOM 733 N N . GLY A 1 99 ? -17.024 8.340 -5.895 1.00 92.75 99 GLY A N 1
ATOM 734 C CA . GLY A 1 99 ? -16.684 8.826 -7.237 1.00 92.75 99 GLY A CA 1
ATOM 735 C C . GLY A 1 99 ? -15.244 8.555 -7.687 1.00 92.75 99 GLY A C 1
ATOM 736 O O . GLY A 1 99 ? -14.945 8.766 -8.864 1.00 92.75 99 GLY A O 1
ATOM 737 N N . VAL A 1 100 ? -14.373 8.045 -6.811 1.00 93.88 100 VAL A N 1
ATOM 738 C CA . VAL A 1 100 ? -13.032 7.583 -7.193 1.00 93.88 100 VAL A CA 1
ATOM 739 C C . VAL A 1 100 ? -13.139 6.242 -7.913 1.00 93.88 100 VAL A C 1
ATOM 741 O O . VAL A 1 100 ? -13.826 5.324 -7.470 1.00 93.88 100 VAL A O 1
ATOM 744 N N . THR A 1 101 ? -12.467 6.144 -9.059 1.00 95.25 101 THR A N 1
ATOM 745 C CA . THR A 1 101 ? -12.457 4.936 -9.904 1.00 95.25 101 THR A CA 1
ATOM 746 C C . THR A 1 101 ? -11.072 4.321 -10.056 1.00 95.25 101 THR A C 1
ATOM 748 O O . THR A 1 101 ? -10.964 3.133 -10.347 1.00 95.25 101 THR A O 1
ATOM 751 N N . SER A 1 102 ? -10.033 5.110 -9.799 1.00 96.62 102 SER A N 1
ATOM 752 C CA . SER A 1 102 ? -8.639 4.698 -9.725 1.00 96.62 102 SER A CA 1
ATOM 753 C C . SER A 1 102 ? -7.898 5.620 -8.760 1.00 96.62 102 SER A C 1
ATOM 755 O O . SER A 1 102 ? -8.270 6.785 -8.603 1.00 96.62 102 SER A O 1
ATOM 757 N N . LEU A 1 103 ? -6.837 5.117 -8.144 1.00 96.62 103 LEU A N 1
ATOM 758 C CA . LEU A 1 103 ? -5.905 5.894 -7.330 1.00 96.62 103 LEU A CA 1
ATOM 759 C C . LEU A 1 103 ? -4.472 5.540 -7.713 1.00 96.62 103 LEU A C 1
ATOM 761 O O . LEU A 1 103 ? -4.215 4.441 -8.210 1.00 96.62 103 LEU A O 1
ATOM 765 N N . GLU A 1 104 ? -3.549 6.463 -7.459 1.00 97.81 104 GLU A N 1
ATOM 766 C CA . GLU A 1 104 ? -2.121 6.187 -7.575 1.00 97.81 104 GLU A CA 1
ATOM 767 C C . GLU A 1 104 ? -1.499 5.976 -6.186 1.00 97.81 104 GLU A C 1
ATOM 769 O O . GLU A 1 104 ? -1.762 6.735 -5.251 1.00 97.81 104 GLU A O 1
ATOM 774 N N . THR A 1 105 ? -0.616 4.988 -6.086 1.00 98.19 105 THR A N 1
ATOM 775 C CA . THR A 1 105 ? 0.183 4.629 -4.909 1.00 98.19 105 THR A CA 1
ATOM 776 C C . THR A 1 105 ? 1.661 4.753 -5.287 1.00 98.19 105 THR A C 1
ATOM 778 O O . THR A 1 105 ? 2.085 4.188 -6.296 1.00 98.19 105 THR A O 1
ATOM 781 N N . ALA A 1 106 ? 2.422 5.544 -4.532 1.00 96.81 106 ALA A N 1
ATOM 782 C CA . ALA A 1 106 ? 3.846 5.804 -4.734 1.00 96.81 106 ALA A CA 1
ATOM 783 C C . ALA A 1 106 ? 4.656 5.324 -3.553 1.00 96.81 106 ALA A C 1
ATOM 785 O O . ALA A 1 106 ? 4.277 5.551 -2.405 1.00 96.81 106 ALA A O 1
ATOM 786 N N . VAL A 1 107 ? 5.836 4.793 -3.851 1.00 95.75 107 VAL A N 1
ATOM 787 C CA . VAL A 1 107 ? 6.886 4.632 -2.853 1.00 95.75 107 VAL A CA 1
ATOM 788 C C . VAL A 1 107 ? 8.202 5.165 -3.403 1.00 95.75 107 VAL A C 1
ATOM 790 O O . VAL A 1 107 ? 8.547 4.942 -4.565 1.00 95.75 107 VAL A O 1
ATOM 793 N N . GLY A 1 108 ? 8.917 5.899 -2.556 1.00 94.69 108 GLY A N 1
ATOM 794 C CA . GLY A 1 108 ? 10.212 6.479 -2.867 1.00 94.69 108 GLY A CA 1
ATOM 795 C C . GLY A 1 108 ? 11.328 5.433 -2.931 1.00 94.69 108 GLY A C 1
ATOM 796 O O . GLY A 1 108 ? 11.424 4.558 -2.068 1.00 94.69 108 GLY A O 1
ATOM 797 N N . ILE A 1 109 ? 12.204 5.556 -3.927 1.00 94.12 109 ILE A N 1
ATOM 798 C CA . ILE A 1 109 ? 13.407 4.740 -4.107 1.00 94.12 109 ILE A CA 1
ATOM 799 C C . ILE A 1 109 ? 14.663 5.603 -4.289 1.00 94.12 109 ILE A C 1
ATOM 801 O O . ILE A 1 109 ? 14.603 6.804 -4.575 1.00 94.12 109 ILE A O 1
ATOM 805 N N . ASN A 1 110 ? 15.831 4.970 -4.130 1.00 90.81 110 ASN A N 1
ATOM 806 C CA . ASN A 1 110 ? 17.106 5.578 -4.505 1.00 90.81 110 ASN A CA 1
ATOM 807 C C . ASN A 1 110 ? 17.204 5.656 -6.045 1.00 90.81 110 ASN A C 1
ATOM 809 O O . ASN A 1 110 ? 17.145 4.604 -6.683 1.00 90.81 110 ASN A O 1
ATOM 813 N N . PRO A 1 111 ? 17.396 6.851 -6.635 1.00 89.75 111 PRO A N 1
ATOM 814 C CA . PRO A 1 111 ? 17.466 7.020 -8.086 1.00 89.75 111 PRO A CA 1
ATOM 815 C C . PRO A 1 111 ? 18.783 6.538 -8.714 1.00 89.75 111 PRO A C 1
ATOM 817 O O . PRO A 1 111 ? 18.877 6.503 -9.933 1.00 89.75 111 PRO A O 1
ATOM 820 N N . ASP A 1 112 ? 19.812 6.197 -7.928 1.00 91.62 112 ASP A N 1
ATOM 821 C CA . ASP A 1 112 ? 21.123 5.799 -8.469 1.00 91.62 112 ASP A CA 1
ATOM 822 C C . ASP A 1 112 ? 21.069 4.485 -9.274 1.00 91.62 112 ASP A C 1
ATOM 824 O O . ASP A 1 112 ? 21.913 4.251 -10.140 1.00 91.62 112 ASP A O 1
ATOM 828 N N . SER A 1 113 ? 20.126 3.597 -8.944 1.00 94.06 113 SER A N 1
ATOM 829 C CA . SER A 1 113 ? 19.823 2.391 -9.717 1.00 94.06 113 SER A CA 1
ATOM 830 C C . SER A 1 113 ? 18.463 1.841 -9.306 1.00 94.06 113 SER A C 1
ATOM 832 O O . SER A 1 113 ? 18.305 1.371 -8.172 1.00 94.06 113 SER A O 1
ATOM 834 N N . VAL A 1 114 ? 17.510 1.822 -10.238 1.00 96.19 114 VAL A N 1
ATOM 835 C CA . VAL A 1 114 ? 16.158 1.298 -9.984 1.00 96.19 114 VAL A CA 1
ATOM 836 C C . VAL A 1 114 ? 16.205 -0.204 -9.720 1.00 96.19 114 VAL A C 1
ATOM 83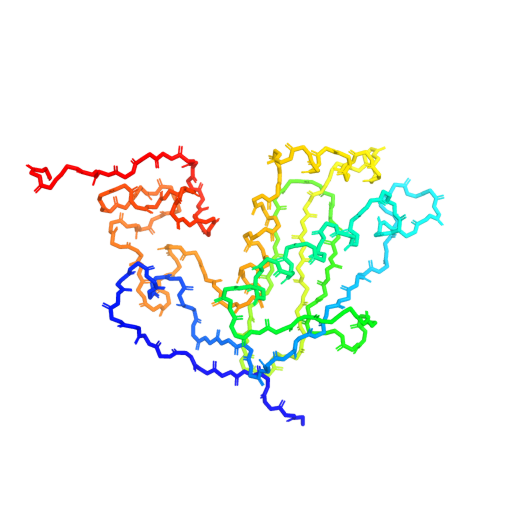8 O O . VAL A 1 114 ? 15.681 -0.677 -8.704 1.00 96.19 114 VAL A O 1
ATOM 841 N N . LYS A 1 115 ? 16.946 -0.957 -10.542 1.00 95.62 115 LYS A N 1
ATOM 842 C CA . LYS A 1 115 ? 17.246 -2.366 -10.251 1.00 95.62 115 LYS A CA 1
ATOM 843 C C . LYS A 1 115 ? 17.911 -2.549 -8.876 1.00 95.62 115 LYS A C 1
ATOM 845 O O . LYS A 1 115 ? 17.560 -3.468 -8.135 1.00 95.62 115 LYS A O 1
ATOM 850 N N . GLY A 1 116 ? 18.899 -1.718 -8.540 1.00 94.19 116 GLY A N 1
ATOM 851 C CA . GLY A 1 116 ? 19.608 -1.801 -7.263 1.00 94.19 116 GLY A CA 1
ATOM 852 C C . GLY A 1 116 ? 18.685 -1.562 -6.067 1.00 94.19 116 GLY A C 1
ATOM 853 O O . GLY A 1 116 ? 18.803 -2.248 -5.051 1.00 94.19 116 GLY A 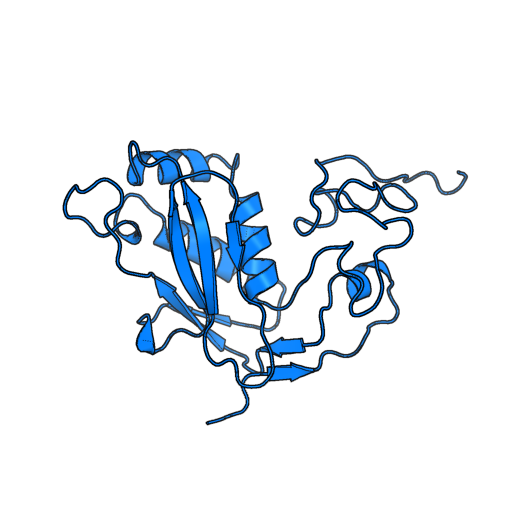O 1
ATOM 854 N N . ALA A 1 117 ? 17.726 -0.643 -6.198 1.00 93.44 117 ALA A N 1
ATOM 855 C CA . ALA A 1 117 ? 16.684 -0.432 -5.202 1.00 93.44 117 ALA A CA 1
ATOM 856 C C . ALA A 1 117 ? 15.791 -1.676 -5.040 1.00 93.44 117 ALA A C 1
ATOM 858 O O . ALA A 1 117 ? 15.536 -2.076 -3.901 1.00 93.44 117 ALA A O 1
ATOM 859 N N . ALA A 1 118 ? 15.406 -2.342 -6.136 1.00 93.38 118 ALA A N 1
ATOM 860 C CA . ALA A 1 118 ? 14.648 -3.598 -6.079 1.00 93.38 118 ALA A CA 1
ATOM 861 C C . ALA A 1 118 ? 15.407 -4.685 -5.295 1.00 93.38 118 ALA A C 1
ATOM 863 O O . ALA A 1 118 ? 14.855 -5.310 -4.385 1.00 93.38 118 ALA A O 1
ATOM 864 N N . ASP A 1 119 ? 16.702 -4.858 -5.592 1.00 91.69 119 ASP A N 1
ATOM 865 C CA . ASP A 1 119 ? 17.566 -5.836 -4.918 1.00 91.69 119 ASP A CA 1
ATOM 866 C C . ASP A 1 119 ? 17.637 -5.574 -3.395 1.00 91.69 119 ASP A C 1
ATOM 868 O O . ASP A 1 119 ? 17.655 -6.514 -2.598 1.00 91.69 119 ASP A O 1
ATOM 872 N N . VAL A 1 120 ? 17.645 -4.303 -2.970 1.00 89.00 120 VAL A N 1
ATOM 873 C CA . VAL A 1 120 ? 17.675 -3.909 -1.549 1.00 89.00 120 VAL A CA 1
ATOM 874 C C . VAL A 1 120 ? 16.328 -4.135 -0.860 1.00 89.00 120 VAL A C 1
ATOM 876 O O . VAL A 1 120 ? 16.301 -4.669 0.253 1.00 89.00 120 VAL A O 1
ATOM 879 N N . VAL A 1 121 ? 15.212 -3.761 -1.492 1.00 87.50 121 VAL A N 1
ATOM 880 C CA . VAL A 1 121 ? 13.862 -3.956 -0.927 1.00 87.50 121 VAL A CA 1
ATOM 881 C C . VAL A 1 121 ? 13.592 -5.440 -0.671 1.00 87.50 121 VAL A C 1
ATOM 883 O O . VAL A 1 121 ? 13.040 -5.798 0.374 1.00 87.50 121 VAL A O 1
ATOM 886 N N . ARG A 1 122 ? 14.083 -6.320 -1.552 1.00 84.56 122 ARG A N 1
ATOM 887 C CA . ARG A 1 122 ? 13.978 -7.779 -1.408 1.00 84.56 122 ARG A CA 1
ATOM 888 C C . ARG A 1 122 ? 14.663 -8.366 -0.178 1.00 84.56 122 ARG A C 1
ATOM 890 O O . ARG A 1 122 ? 14.307 -9.467 0.237 1.00 84.56 122 ARG A O 1
ATOM 897 N N . LEU A 1 123 ? 15.587 -7.645 0.452 1.00 82.94 123 LEU A N 1
ATOM 898 C CA . LEU A 1 123 ? 16.202 -8.071 1.712 1.00 82.94 123 LEU A CA 1
ATOM 899 C C . LEU A 1 123 ? 15.275 -7.885 2.929 1.00 82.94 123 LEU A C 1
ATOM 901 O O . LEU A 1 123 ? 15.652 -8.255 4.038 1.00 82.94 123 LEU A O 1
ATOM 905 N N . GLY A 1 124 ? 14.072 -7.330 2.737 1.00 69.31 124 GLY A N 1
ATOM 906 C CA . GLY A 1 124 ? 13.059 -7.152 3.781 1.00 69.31 124 GLY A CA 1
ATOM 907 C C . GLY A 1 124 ? 13.212 -5.871 4.604 1.00 69.31 124 GLY A C 1
ATOM 908 O O . GLY A 1 124 ? 12.385 -5.598 5.466 1.00 69.31 124 GLY A O 1
ATOM 909 N N . THR A 1 125 ? 14.230 -5.053 4.327 1.00 59.38 125 THR A N 1
ATOM 910 C CA . THR A 1 125 ? 14.529 -3.825 5.087 1.00 59.38 125 THR A CA 1
ATOM 911 C C . THR A 1 125 ? 13.572 -2.663 4.768 1.00 59.38 125 THR A C 1
ATOM 913 O O . THR A 1 125 ? 13.557 -1.680 5.501 1.00 59.38 125 THR A O 1
ATOM 916 N N . TYR A 1 126 ? 12.759 -2.761 3.705 1.00 61.69 126 TYR A N 1
ATOM 917 C CA . TYR A 1 126 ? 11.960 -1.632 3.198 1.00 61.69 126 TYR A CA 1
ATOM 918 C C . TYR A 1 126 ? 10.552 -1.985 2.702 1.00 61.69 126 TYR A C 1
ATOM 920 O O . TYR A 1 126 ? 9.839 -1.098 2.249 1.00 61.69 126 TYR A O 1
ATOM 928 N N . SER A 1 127 ? 10.097 -3.238 2.813 1.00 78.44 127 SER A N 1
ATOM 929 C CA . SER A 1 127 ? 8.752 -3.622 2.350 1.00 78.44 127 SER A CA 1
ATOM 930 C C . SER A 1 127 ? 7.616 -2.990 3.162 1.00 78.44 127 SER A C 1
ATOM 932 O O . SER A 1 127 ? 6.475 -2.989 2.713 1.00 78.44 127 SER A O 1
ATOM 934 N N . GLU A 1 128 ? 7.909 -2.450 4.347 1.00 88.56 128 GLU A N 1
ATOM 935 C CA . GLU A 1 128 ? 6.910 -1.844 5.228 1.00 88.56 128 GLU A CA 1
ATOM 936 C C . GLU A 1 128 ? 6.173 -0.678 4.561 1.00 88.56 128 GLU A C 1
ATOM 938 O O . GLU A 1 128 ? 4.947 -0.667 4.566 1.00 88.56 128 GLU A O 1
ATOM 943 N N . THR A 1 129 ? 6.894 0.256 3.929 1.00 92.00 129 THR A N 1
ATOM 944 C CA . THR A 1 129 ? 6.274 1.409 3.260 1.00 92.00 129 THR A CA 1
ATOM 945 C C . THR A 1 129 ? 5.351 0.960 2.130 1.00 92.00 129 THR A C 1
ATOM 947 O O . THR A 1 129 ? 4.244 1.465 2.014 1.00 92.00 129 THR A O 1
ATOM 950 N N . TRP A 1 130 ? 5.726 -0.062 1.356 1.00 94.75 130 TRP A N 1
ATOM 951 C CA . TRP A 1 130 ? 4.829 -0.623 0.341 1.00 94.75 130 TRP A CA 1
ATOM 952 C C . TRP A 1 130 ? 3.545 -1.184 0.944 1.00 94.75 130 TRP A C 1
ATOM 954 O O . TRP A 1 130 ? 2.465 -0.916 0.426 1.00 94.75 130 TRP A O 1
ATOM 964 N N . ILE A 1 131 ? 3.639 -1.935 2.044 1.00 94.19 131 ILE A N 1
ATOM 965 C CA . ILE A 1 131 ? 2.451 -2.485 2.710 1.00 94.19 131 ILE A CA 1
ATOM 966 C C . ILE A 1 131 ? 1.604 -1.352 3.313 1.00 94.19 131 ILE A C 1
ATOM 968 O O . ILE A 1 131 ? 0.381 -1.417 3.230 1.00 94.19 131 ILE A O 1
ATOM 972 N N . HIS A 1 132 ? 2.232 -0.310 3.865 1.00 96.00 132 HIS A N 1
ATOM 973 C CA . HIS A 1 132 ? 1.562 0.883 4.387 1.00 96.00 132 HIS A CA 1
ATOM 974 C C . HIS A 1 132 ? 0.745 1.590 3.299 1.00 96.00 132 HIS A C 1
ATOM 976 O O . HIS A 1 132 ? -0.468 1.756 3.431 1.00 96.00 132 HIS A O 1
ATOM 982 N N . GLU A 1 133 ? 1.385 1.940 2.182 1.00 97.38 133 GLU A N 1
ATOM 983 C CA . GLU A 1 133 ? 0.723 2.666 1.098 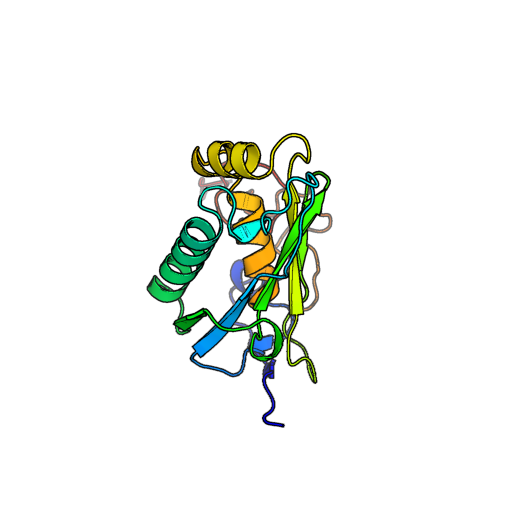1.00 97.38 133 GLU A CA 1
ATOM 984 C C . GLU A 1 133 ? -0.320 1.802 0.376 1.00 97.38 133 GLU A C 1
ATOM 986 O O . GLU A 1 133 ? -1.403 2.276 0.027 1.00 97.38 133 GLU A O 1
ATOM 991 N N . ILE A 1 134 ? -0.069 0.497 0.223 1.00 96.94 134 ILE A N 1
ATOM 992 C CA . ILE A 1 134 ? -1.093 -0.437 -0.264 1.00 96.94 134 ILE A CA 1
ATOM 993 C C . ILE A 1 134 ? -2.255 -0.523 0.737 1.00 96.94 134 ILE A C 1
ATOM 995 O O . ILE A 1 134 ? -3.408 -0.567 0.313 1.00 96.94 134 ILE A O 1
ATOM 999 N N . GLY A 1 135 ? -2.001 -0.470 2.046 1.00 96.69 135 GLY A N 1
ATOM 1000 C CA . GLY A 1 135 ? -3.039 -0.388 3.075 1.00 96.69 135 GLY A CA 1
ATOM 1001 C C . GLY A 1 135 ? -3.977 0.802 2.861 1.00 96.69 135 GLY A C 1
ATOM 1002 O O . GLY A 1 135 ? -5.199 0.626 2.835 1.00 96.69 135 GLY A O 1
ATOM 1003 N N . HIS A 1 136 ? -3.424 1.987 2.599 1.00 97.44 136 HIS A N 1
ATOM 1004 C CA . HIS A 1 136 ? -4.207 3.164 2.210 1.00 97.44 136 HIS A CA 1
ATOM 1005 C C . HIS A 1 136 ? -5.017 2.941 0.938 1.00 97.44 136 HIS A C 1
ATOM 1007 O O . HIS A 1 136 ? -6.225 3.195 0.922 1.00 97.44 136 HIS A O 1
ATOM 1013 N N . SER A 1 137 ? -4.391 2.379 -0.098 1.00 97.25 137 SER A N 1
ATOM 1014 C CA . SER A 1 137 ? -5.059 2.068 -1.366 1.00 97.25 137 SER A CA 1
ATOM 1015 C C . SER A 1 137 ? -6.272 1.140 -1.201 1.00 97.25 137 SER A C 1
ATOM 1017 O O . SER A 1 137 ? -7.184 1.145 -2.028 1.00 97.25 137 SER A O 1
ATOM 1019 N N . LEU A 1 138 ? -6.315 0.363 -0.113 1.00 96.50 138 LEU A N 1
ATOM 1020 C CA . LEU A 1 138 ? -7.400 -0.556 0.234 1.00 96.50 138 LEU A CA 1
ATOM 1021 C C . LEU A 1 138 ? -8.416 0.033 1.229 1.00 96.50 138 LEU A C 1
ATOM 1023 O O . LEU A 1 138 ? -9.434 -0.608 1.499 1.00 96.50 138 LEU A O 1
ATOM 1027 N N . GLY A 1 139 ? -8.192 1.257 1.715 1.00 94.50 139 GLY A N 1
ATOM 1028 C CA . GLY A 1 139 ? -9.111 1.995 2.587 1.00 94.50 139 GLY A CA 1
ATOM 1029 C C . GLY A 1 139 ? -8.761 1.972 4.070 1.00 94.50 139 GLY A C 1
ATOM 1030 O O . GLY A 1 139 ? -9.647 2.197 4.897 1.00 94.50 139 GLY A O 1
ATOM 1031 N N . LEU A 1 140 ? -7.499 1.707 4.417 1.00 95.31 140 LEU A N 1
ATOM 1032 C CA . LEU A 1 140 ? -7.003 1.876 5.781 1.00 95.31 140 LEU A CA 1
ATOM 1033 C C . LEU A 1 140 ? -6.445 3.291 5.985 1.00 95.31 140 LEU A C 1
ATOM 1035 O O . LEU A 1 140 ? -5.827 3.847 5.086 1.00 95.31 140 LEU A O 1
ATOM 1039 N N . GLY A 1 141 ? -6.649 3.877 7.159 1.00 94.81 141 GLY A N 1
ATOM 1040 C CA . GLY A 1 141 ? -6.037 5.139 7.581 1.00 94.81 141 GLY A CA 1
ATOM 1041 C C . GLY A 1 141 ? -4.972 4.946 8.646 1.00 94.81 141 GLY A C 1
ATOM 1042 O O . GLY A 1 141 ? -4.692 3.822 9.076 1.00 94.81 141 GLY A O 1
ATOM 1043 N N . HIS A 1 142 ? -4.402 6.054 9.110 1.00 95.50 142 HIS A N 1
ATOM 1044 C CA . HIS A 1 142 ? -3.483 6.020 10.234 1.00 95.50 142 HIS A CA 1
ATOM 1045 C C . HIS A 1 142 ? -4.233 5.950 11.571 1.00 95.50 142 HIS A C 1
ATOM 1047 O O . HIS A 1 142 ? -5.286 6.574 11.733 1.00 95.50 142 HIS A O 1
ATOM 1053 N N . PRO A 1 143 ? -3.628 5.343 12.611 1.00 94.62 143 PRO A N 1
ATOM 1054 C CA . PRO A 1 143 ? -4.157 5.330 13.981 1.00 94.62 143 PRO A CA 1
ATOM 1055 C C . PRO A 1 143 ? -4.494 6.709 14.584 1.00 94.62 143 PRO A C 1
ATOM 1057 O O . PRO A 1 143 ? -5.155 6.785 15.623 1.00 94.62 143 PRO A O 1
ATOM 1060 N N . HIS A 1 144 ? -4.015 7.803 13.976 1.00 91.94 144 HIS A N 1
ATOM 1061 C CA . HIS A 1 144 ? -4.143 9.173 14.471 1.00 91.94 144 HIS A CA 1
ATOM 1062 C C . HIS A 1 144 ? -5.099 10.071 13.661 1.00 91.94 144 HIS A C 1
ATOM 1064 O O . HIS A 1 144 ? -5.369 11.187 14.127 1.00 91.94 144 HIS A O 1
ATOM 1070 N N . ASP A 1 145 ? -5.636 9.611 12.525 1.00 87.31 145 ASP A N 1
ATOM 1071 C CA . ASP A 1 145 ? -6.456 10.429 11.609 1.00 87.31 145 ASP A CA 1
ATOM 1072 C C . ASP A 1 145 ? -7.854 10.715 12.164 1.00 87.31 145 ASP A C 1
ATOM 1074 O O . ASP A 1 145 ? -8.407 11.798 11.980 1.00 87.31 145 ASP A O 1
ATOM 1078 N N . GLY A 1 146 ? -8.392 9.802 12.975 1.00 68.88 146 GLY A N 1
ATOM 1079 C CA . GLY A 1 146 ? -9.554 10.063 13.822 1.00 68.88 146 GLY A CA 1
ATOM 1080 C C . GLY A 1 146 ? -10.899 10.169 13.106 1.00 68.88 146 GLY A C 1
ATOM 1081 O O . GLY A 1 146 ? -11.886 10.457 13.782 1.00 68.88 146 GLY A O 1
ATOM 1082 N N . GLU A 1 147 ? -10.973 9.912 11.797 1.00 70.81 147 GLU A N 1
ATOM 1083 C CA . GLU A 1 147 ? -12.212 10.017 11.009 1.00 70.81 147 GLU A CA 1
ATOM 1084 C C . GLU A 1 147 ? -13.342 9.128 11.545 1.00 70.81 147 GLU A C 1
ATOM 1086 O O . GLU A 1 147 ? -14.502 9.534 11.534 1.00 70.81 147 GLU A O 1
ATOM 1091 N N . ASN A 1 148 ? -13.002 7.965 12.108 1.00 74.06 148 ASN A N 1
ATOM 1092 C CA . ASN A 1 148 ? -13.939 7.071 12.793 1.00 74.06 148 ASN A CA 1
ATOM 1093 C C . ASN A 1 148 ? -13.544 6.797 14.256 1.00 74.06 148 ASN A C 1
ATOM 1095 O O . ASN A 1 148 ? -13.979 5.823 14.869 1.00 74.06 148 ASN A O 1
ATOM 1099 N N . GLY A 1 149 ? -12.740 7.695 14.833 1.00 80.69 149 GLY A N 1
ATOM 1100 C CA . GLY A 1 149 ? -12.072 7.516 16.120 1.00 80.69 149 GLY A CA 1
ATOM 1101 C C . GLY A 1 149 ? -10.579 7.240 15.950 1.00 80.69 149 GLY A C 1
ATOM 1102 O O . GLY A 1 149 ? -10.139 6.690 14.949 1.00 80.69 149 GLY A O 1
ATOM 1103 N N . LYS A 1 150 ? -9.777 7.685 16.920 1.00 91.12 150 LYS A N 1
ATOM 1104 C CA . LYS A 1 150 ? -8.337 7.397 16.972 1.00 91.12 150 LYS A CA 1
ATOM 1105 C C . LYS A 1 150 ? -8.100 6.127 17.771 1.00 91.12 150 LYS A C 1
ATOM 1107 O O . LYS A 1 150 ? -8.916 5.786 18.634 1.00 91.12 150 LYS A O 1
ATOM 1112 N N . LEU A 1 151 ? -6.958 5.484 17.550 1.00 93.81 151 LEU A N 1
ATOM 1113 C CA . LEU A 1 151 ? -6.510 4.423 18.442 1.00 93.81 151 LEU A CA 1
ATOM 1114 C C . LEU A 1 151 ? -6.446 4.990 19.875 1.00 93.81 151 LEU A C 1
ATOM 1116 O O . LEU A 1 151 ? -5.945 6.106 20.062 1.00 93.81 151 LEU A O 1
ATOM 1120 N N . PRO A 1 152 ? -6.957 4.282 20.901 1.00 93.12 152 PRO A N 1
ATOM 1121 C CA . PRO A 1 152 ? -6.923 4.778 22.271 1.00 93.12 152 PRO A CA 1
ATOM 1122 C C . PRO A 1 152 ? -5.517 5.229 22.679 1.00 93.12 152 PRO A C 1
ATOM 1124 O O . PRO A 1 152 ? -4.537 4.528 22.447 1.00 93.12 152 PRO A O 1
ATOM 1127 N N . GLY A 1 153 ? -5.417 6.427 23.257 1.00 92.56 153 GLY A N 1
ATOM 1128 C CA . GLY A 1 153 ? -4.145 7.025 23.671 1.00 92.56 153 GLY A CA 1
ATOM 1129 C C . GLY A 1 153 ? -3.297 7.628 22.544 1.00 92.56 153 GLY A C 1
ATOM 1130 O O . GLY A 1 153 ? -2.220 8.138 22.838 1.00 92.56 153 GLY A O 1
ATOM 1131 N N . VAL A 1 154 ? -3.758 7.607 21.289 1.00 94.62 154 VAL A N 1
ATOM 1132 C CA . VAL A 1 154 ? -3.080 8.247 20.153 1.00 94.62 154 VAL A CA 1
ATOM 1133 C C . VAL A 1 154 ? -3.775 9.559 19.803 1.00 94.62 154 VAL A C 1
ATOM 1135 O O . VAL A 1 154 ? -4.944 9.590 19.423 1.00 94.62 154 VAL A O 1
ATOM 1138 N N . VAL A 1 155 ? -3.050 10.670 19.910 1.00 91.75 155 VAL A N 1
ATOM 1139 C CA . VAL A 1 155 ? -3.506 12.003 19.483 1.00 91.75 155 VAL A CA 1
ATOM 1140 C C . VAL A 1 155 ? -2.667 12.507 18.314 1.00 91.75 155 VAL A C 1
ATOM 1142 O O . VAL A 1 155 ? -3.217 13.137 17.404 1.00 91.75 155 VAL A O 1
ATOM 1145 N N . LYS A 1 156 ? -1.365 12.224 18.342 1.00 93.69 156 LYS A N 1
ATOM 1146 C CA . LYS A 1 156 ? -0.343 12.596 17.362 1.00 93.69 156 LYS A CA 1
ATOM 1147 C C . LYS A 1 156 ? 0.320 11.342 16.777 1.00 93.69 156 LYS A C 1
ATOM 1149 O O . LYS A 1 156 ? 0.303 10.300 17.427 1.00 93.69 156 LYS A O 1
ATOM 1154 N N . PRO A 1 157 ? 0.978 11.446 15.607 1.00 92.62 157 PRO A N 1
ATOM 1155 C CA . PRO A 1 157 ? 1.539 10.279 14.922 1.00 92.62 157 PRO A CA 1
ATOM 1156 C C . PRO A 1 157 ? 2.544 9.461 15.749 1.00 92.62 157 PRO A C 1
ATOM 1158 O O . PRO A 1 157 ? 2.624 8.249 15.589 1.00 92.62 157 PRO A O 1
ATOM 1161 N N . GLY A 1 158 ? 3.302 10.121 16.633 1.00 93.88 158 GLY A N 1
ATOM 1162 C CA . GLY A 1 158 ? 4.331 9.490 17.467 1.00 93.88 158 GLY A CA 1
ATOM 1163 C C . GLY A 1 158 ? 3.861 9.015 18.844 1.00 93.88 158 GLY A C 1
ATOM 1164 O O . GLY A 1 158 ? 4.696 8.586 19.638 1.00 93.88 158 GLY A O 1
ATOM 1165 N N . ASP A 1 159 ? 2.570 9.123 19.165 1.00 95.44 159 ASP A N 1
ATOM 1166 C CA . ASP A 1 159 ? 2.050 8.646 20.449 1.00 95.44 159 ASP A CA 1
ATOM 1167 C C . ASP A 1 159 ? 1.967 7.116 20.440 1.00 95.44 159 ASP A C 1
ATOM 1169 O O . ASP A 1 159 ? 1.458 6.533 19.488 1.00 95.44 159 ASP A O 1
ATOM 1173 N N . PHE A 1 160 ? 2.411 6.448 21.506 1.00 94.31 160 PHE A N 1
ATOM 1174 C CA . PHE A 1 160 ? 2.466 4.976 21.536 1.00 94.31 160 PHE A CA 1
ATOM 1175 C C . PHE A 1 160 ? 1.095 4.314 21.739 1.00 94.31 160 PHE A C 1
ATOM 1177 O O . PHE A 1 160 ? 0.947 3.106 21.555 1.00 94.31 160 PHE A O 1
ATOM 1184 N N . GLY A 1 161 ? 0.073 5.096 22.089 1.00 93.25 161 GLY A N 1
ATOM 1185 C CA . GLY A 1 161 ? -1.254 4.582 22.398 1.00 93.25 161 GLY A CA 1
ATOM 1186 C C . GLY A 1 161 ? -1.339 3.913 23.771 1.00 93.25 161 GLY A C 1
ATOM 1187 O O . GLY A 1 161 ? -0.345 3.618 24.435 1.00 93.25 161 GLY A O 1
ATOM 1188 N N . THR A 1 162 ? -2.566 3.676 24.221 1.00 91.94 162 THR A N 1
ATOM 1189 C CA . THR A 1 162 ? -2.852 2.911 25.434 1.00 91.94 162 THR A CA 1
ATOM 1190 C C . THR A 1 162 ? -2.336 1.486 25.263 1.00 91.94 162 THR A C 1
ATOM 1192 O O . THR A 1 162 ? -2.632 0.841 24.260 1.00 91.94 162 THR A O 1
ATOM 1195 N N . GLY A 1 163 ? -1.556 1.006 26.234 1.00 90.38 163 GLY A N 1
ATOM 1196 C CA . GLY A 1 163 ? -0.942 -0.320 26.173 1.00 90.38 163 GLY A CA 1
ATOM 1197 C C . GLY A 1 163 ? 0.120 -0.462 25.081 1.00 90.38 163 GLY A C 1
ATOM 1198 O O . GLY A 1 163 ? 0.428 -1.587 24.700 1.00 90.38 163 GLY A O 1
ATOM 1199 N N . ASN A 1 164 ? 0.680 0.645 24.567 1.00 92.69 164 ASN A N 1
ATOM 1200 C CA . ASN A 1 164 ? 1.735 0.622 23.549 1.00 92.69 164 ASN A CA 1
ATOM 1201 C C . ASN A 1 164 ? 1.291 -0.079 22.240 1.00 92.69 164 ASN A C 1
ATOM 1203 O O . ASN A 1 164 ? 2.069 -0.779 21.594 1.00 92.69 164 ASN A O 1
ATOM 1207 N N . LEU A 1 165 ? 0.017 0.087 21.862 1.00 91.94 165 LEU A N 1
ATOM 1208 C CA . LEU A 1 165 ? -0.581 -0.571 20.693 1.00 91.94 165 LEU A CA 1
ATOM 1209 C C . LEU A 1 165 ? -0.325 0.150 19.360 1.00 91.94 165 LEU A C 1
ATOM 1211 O O . LEU A 1 165 ? -0.479 -0.471 18.310 1.00 91.94 165 LEU A O 1
ATOM 1215 N N . ASN A 1 166 ? 0.081 1.425 19.365 1.00 94.38 166 ASN A N 1
ATOM 1216 C CA . ASN A 1 166 ? 0.554 2.098 18.152 1.00 94.38 166 ASN A CA 1
ATOM 1217 C C . ASN A 1 166 ? 2.007 1.691 17.908 1.00 94.38 166 ASN A C 1
ATOM 1219 O O . ASN A 1 166 ? 2.922 2.423 18.258 1.00 94.38 166 ASN A O 1
ATOM 1223 N N . SER A 1 167 ? 2.203 0.478 17.404 1.00 93.50 167 SER A N 1
ATOM 1224 C CA . SER A 1 167 ? 3.507 -0.099 17.093 1.00 93.50 167 SER A CA 1
ATOM 1225 C C . SER A 1 167 ? 3.419 -0.840 15.767 1.00 93.50 167 SER A C 1
ATOM 1227 O O . SER A 1 167 ? 2.422 -1.515 15.498 1.00 93.50 167 SER A O 1
ATOM 1229 N N . GLN A 1 168 ? 4.500 -0.791 14.985 1.00 91.44 168 GLN A N 1
ATOM 1230 C CA . GLN A 1 168 ? 4.644 -1.535 13.726 1.00 91.44 168 GLN A CA 1
ATOM 1231 C C . GLN A 1 168 ? 4.520 -3.058 13.882 1.00 91.44 168 GLN A C 1
ATOM 1233 O O . GLN A 1 168 ? 4.307 -3.758 12.898 1.00 91.44 168 GLN A O 1
ATOM 1238 N N . ILE A 1 169 ? 4.609 -3.588 15.108 1.00 90.38 169 ILE A N 1
ATOM 1239 C CA . ILE A 1 169 ? 4.320 -5.005 15.382 1.00 90.38 169 ILE A CA 1
ATOM 1240 C C . ILE A 1 169 ? 2.822 -5.313 15.217 1.00 90.38 169 ILE A C 1
ATOM 1242 O O . ILE A 1 169 ? 2.465 -6.425 14.834 1.00 90.38 169 ILE A O 1
ATOM 1246 N N . TYR A 1 170 ? 1.947 -4.346 15.505 1.00 91.12 170 TYR A N 1
ATOM 1247 C CA . TYR A 1 170 ? 0.491 -4.522 15.480 1.00 91.12 170 TYR A CA 1
ATOM 1248 C C . TYR A 1 170 ? -0.159 -3.938 14.230 1.00 91.12 170 TYR A C 1
ATOM 1250 O O . TYR A 1 170 ? -1.156 -4.474 13.751 1.00 91.12 170 TYR A O 1
ATOM 1258 N N . THR A 1 171 ? 0.384 -2.844 13.699 1.00 92.50 171 THR A N 1
ATOM 1259 C CA . THR A 1 171 ? -0.081 -2.249 12.447 1.00 92.50 171 THR A CA 1
ATOM 1260 C C . THR A 1 171 ? 1.041 -1.485 11.764 1.00 92.50 171 THR A C 1
ATOM 1262 O O . THR A 1 171 ? 1.689 -0.640 12.377 1.00 92.50 171 THR A O 1
ATOM 1265 N N . VAL A 1 172 ? 1.234 -1.734 10.468 1.00 93.56 172 VAL A N 1
ATOM 1266 C CA . VAL A 1 172 ? 2.153 -0.938 9.640 1.00 93.56 172 VAL A CA 1
ATOM 1267 C C . VAL A 1 172 ? 1.602 0.454 9.342 1.00 93.56 172 VAL A C 1
ATOM 1269 O O . VAL A 1 172 ? 2.344 1.299 8.874 1.00 93.56 172 VAL A O 1
ATOM 1272 N N . MET A 1 173 ? 0.323 0.727 9.635 1.00 95.75 173 MET A N 1
ATOM 1273 C CA . MET A 1 173 ? -0.303 2.031 9.382 1.00 95.75 173 MET A CA 1
ATOM 1274 C C . MET A 1 173 ? 0.131 3.117 10.387 1.00 95.75 173 MET A C 1
ATOM 1276 O O . MET A 1 173 ? -0.267 4.270 10.266 1.00 95.75 173 MET A O 1
ATOM 1280 N N . GLY A 1 174 ? 0.898 2.774 11.424 1.00 93.31 174 GLY A N 1
ATOM 1281 C CA . GLY A 1 174 ? 1.448 3.741 12.379 1.00 93.31 174 GLY A CA 1
ATOM 1282 C C . GLY A 1 174 ? 2.736 4.404 11.877 1.00 93.31 174 GLY A C 1
ATOM 1283 O O . GLY A 1 174 ? 3.408 3.886 10.996 1.00 93.31 174 GLY A O 1
ATOM 1284 N N . TYR A 1 175 ? 3.116 5.540 12.473 1.00 92.69 175 TYR A N 1
ATOM 1285 C CA . TYR A 1 175 ? 4.396 6.232 12.197 1.00 92.69 175 TYR A CA 1
ATOM 1286 C C . TYR A 1 175 ? 5.459 6.000 13.283 1.00 92.69 175 TYR A C 1
ATOM 1288 O O . TYR A 1 175 ? 6.521 6.624 13.305 1.00 92.69 175 TYR A O 1
ATOM 1296 N N . THR A 1 176 ? 5.156 5.129 14.233 1.00 93.25 176 THR A N 1
ATOM 1297 C CA . THR A 1 176 ? 6.046 4.696 15.308 1.00 93.25 176 THR A CA 1
ATOM 1298 C C . THR A 1 176 ? 6.879 3.502 14.867 1.00 93.25 176 THR A C 1
ATOM 1300 O O . THR A 1 176 ? 6.380 2.659 14.138 1.00 93.25 176 THR A O 1
ATOM 1303 N N . PHE A 1 177 ? 8.093 3.351 15.394 1.00 90.44 177 PHE A N 1
ATOM 1304 C CA . PHE A 1 177 ? 8.902 2.151 15.162 1.00 90.44 177 PHE A CA 1
ATOM 1305 C C . PHE A 1 177 ? 8.335 0.909 15.881 1.00 90.44 177 PHE A C 1
ATOM 1307 O O . PHE A 1 177 ? 7.480 1.016 16.760 1.00 90.44 177 PHE A O 1
ATOM 1314 N N . ALA A 1 178 ? 8.833 -0.281 15.540 1.00 90.62 178 ALA A N 1
ATOM 1315 C CA . ALA A 1 178 ? 8.447 -1.533 16.191 1.00 90.62 178 ALA A CA 1
ATOM 1316 C C . ALA A 1 178 ? 8.857 -1.594 17.679 1.00 90.62 178 ALA A C 1
ATOM 1318 O O . ALA A 1 178 ? 10.040 -1.555 18.024 1.00 90.62 178 ALA A O 1
ATOM 1319 N N . PHE A 1 179 ? 7.876 -1.774 18.563 1.00 91.38 179 PHE A N 1
ATOM 1320 C CA . PHE A 1 179 ? 8.064 -2.091 19.983 1.00 91.38 179 PHE A CA 1
ATOM 1321 C C . PHE A 1 179 ? 6.943 -2.986 20.519 1.00 91.38 179 PHE A C 1
ATOM 1323 O O . PHE A 1 179 ? 5.860 -3.071 19.942 1.00 91.38 179 PHE A O 1
ATOM 1330 N N . TRP A 1 180 ? 7.196 -3.671 21.631 1.00 87.38 180 TRP A N 1
ATOM 1331 C CA . TRP A 1 180 ? 6.190 -4.521 22.258 1.00 87.38 180 TRP A CA 1
ATOM 1332 C C . TRP A 1 180 ? 5.149 -3.693 23.009 1.00 87.38 180 TRP A C 1
ATOM 1334 O O . TRP A 1 180 ? 5.487 -2.762 23.745 1.00 87.38 180 TRP A O 1
ATOM 1344 N N . GLY A 1 181 ? 3.889 -4.074 22.834 1.00 82.69 181 GLY A N 1
ATOM 1345 C CA . GLY A 1 181 ? 2.777 -3.628 23.656 1.00 82.69 181 GLY A CA 1
ATOM 1346 C C . GLY A 1 181 ? 2.924 -4.086 25.106 1.00 82.69 181 GLY A C 1
ATOM 1347 O O . GLY A 1 181 ? 3.684 -5.007 25.418 1.00 82.69 181 GLY A O 1
ATOM 1348 N N . GLU A 1 182 ? 2.180 -3.449 26.003 1.00 77.69 182 GLU A N 1
ATOM 1349 C CA . GLU A 1 182 ? 2.074 -3.897 27.388 1.00 77.69 182 GLU A CA 1
ATOM 1350 C C . GLU A 1 182 ? 1.230 -5.180 27.449 1.00 77.69 182 GLU A C 1
ATOM 1352 O O . GLU A 1 182 ? 0.007 -5.140 27.365 1.00 77.69 182 GLU A O 1
ATOM 1357 N N . ASP A 1 183 ? 1.896 -6.331 27.577 1.00 66.81 183 ASP A N 1
ATOM 1358 C CA . ASP A 1 183 ? 1.271 -7.658 27.754 1.00 66.81 183 ASP A CA 1
ATOM 1359 C C . ASP A 1 183 ? 1.071 -8.016 29.242 1.00 66.81 183 ASP A C 1
ATOM 1361 O O . ASP A 1 183 ? 0.827 -9.161 29.619 1.00 66.81 183 ASP A O 1
ATOM 1365 N N . ASN A 1 184 ? 1.227 -7.039 30.138 1.00 67.69 184 ASN A N 1
ATOM 1366 C CA . ASN A 1 184 ? 1.011 -7.247 31.560 1.00 67.69 184 ASN A CA 1
ATOM 1367 C C . ASN A 1 184 ? -0.419 -6.823 31.935 1.00 67.69 184 ASN A C 1
ATOM 1369 O O . ASN A 1 184 ? -0.691 -5.628 32.016 1.00 67.69 184 ASN A O 1
ATOM 1373 N N . PRO A 1 185 ? -1.330 -7.766 32.241 1.00 58.03 185 PRO A N 1
ATOM 1374 C CA . PRO A 1 185 ? -2.717 -7.446 32.584 1.00 58.03 185 PRO A CA 1
ATOM 1375 C C . PRO A 1 185 ? -2.880 -6.778 33.966 1.00 58.03 185 PRO A C 1
ATOM 1377 O O . P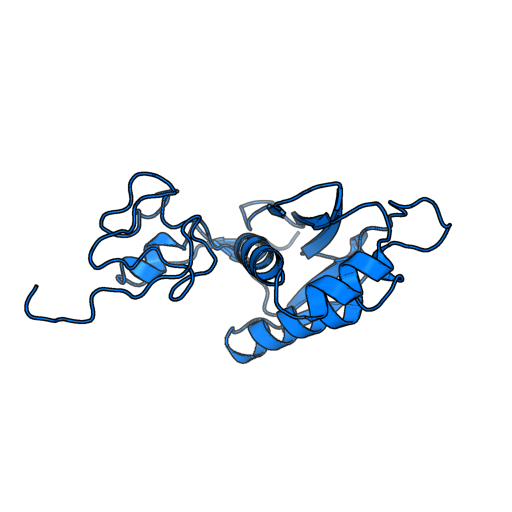RO A 1 185 ? -4.009 -6.571 34.413 1.00 58.03 185 PRO A O 1
ATOM 1380 N N . PHE A 1 186 ? -1.782 -6.495 34.676 1.00 56.75 186 PHE A N 1
ATOM 1381 C CA . PHE A 1 186 ? -1.766 -5.917 36.027 1.00 56.75 186 PHE A CA 1
ATOM 1382 C C . PHE A 1 186 ? -1.174 -4.501 36.102 1.00 56.75 186 PHE A C 1
ATOM 1384 O O . PHE A 1 186 ? -0.962 -3.987 37.204 1.00 56.75 186 PHE A O 1
ATOM 1391 N N . THR A 1 187 ? -0.899 -3.890 34.957 1.00 56.50 187 THR A N 1
ATOM 1392 C CA . THR A 1 187 ? -0.438 -2.503 34.774 1.00 56.50 187 THR A CA 1
ATOM 1393 C C . THR A 1 187 ? -1.375 -1.796 33.812 1.00 56.50 187 THR A C 1
ATOM 1395 O O . THR A 1 187 ? -1.612 -0.589 34.033 1.00 56.50 187 THR A O 1
#

Organism: NCBI:txid270351

Sequence (187 aa):
MADLFKPVALTGNAVVDSLIIGGAWNAATLTYGFKAQDIDANGIDDFDEGDWKAFYKEIYDSVSNFAAVDFVEGTVEQAQLIQRLDVGGGGESGTPSPGVTSLETAVGINPDSVKGAADVVRLGTYSETWIHEIGHSLGLGHPHDGENGKLPGVVKPGDFGTGNLNSQIYTVMGYTFAFWGEDNPFT

Radius of gyration: 17.46 Å; chains: 1; bounding box: 42×28×58 Å

Foldseek 3Di:
DPWQWDFDDDPPDLLVLLFFQGTFTPDLEFEEEEDFDDLLVPPDGLCRAAPNVVLVVVLQVVCVVPDSHHYDYDHPVRGQEYEYEAADAAWAKAARDTPRRHIYIYGHFHSNGSNVRNVVVVVVPPCLRVNQSVSRSGRTAALQPQSRHHAAQHPDLAGLHDQSCLEVVNPSNGPYYHDDGNPDPVD

InterPro domains:
  IPR024079 Metallopeptidase, catalytic domain superfamily [G3DSA:3.40.390.10] (6-186)